Protein AF-A0A8T3PNM1-F1 (afdb_monomer_lite)

Radius of gyration: 27.2 Å; chains: 1; bounding box: 63×88×79 Å

Structure (mmCIF, N/CA/C/O backbone):
data_AF-A0A8T3PNM1-F1
#
_entry.id   AF-A0A8T3PNM1-F1
#
loop_
_atom_site.group_PDB
_atom_site.id
_atom_site.type_symbol
_atom_site.label_atom_id
_atom_site.label_alt_id
_atom_site.label_comp_id
_atom_site.label_asym_id
_atom_site.label_entity_id
_atom_site.label_seq_id
_atom_site.pdbx_PDB_ins_code
_atom_site.Cartn_x
_atom_site.Cartn_y
_atom_site.Cartn_z
_atom_site.occupancy
_atom_site.B_iso_or_equiv
_atom_site.auth_seq_id
_atom_site.auth_comp_id
_atom_site.auth_asym_id
_atom_site.auth_atom_id
_atom_site.pdbx_PDB_model_num
ATOM 1 N N . MET A 1 1 ? -38.514 62.358 9.017 1.00 43.19 1 MET A N 1
ATOM 2 C CA . MET A 1 1 ? -37.048 62.440 8.810 1.00 43.19 1 MET A CA 1
ATOM 3 C C . MET A 1 1 ? -36.444 61.045 8.569 1.00 43.19 1 MET A C 1
ATOM 5 O O . MET A 1 1 ? -35.420 60.713 9.144 1.00 43.19 1 MET A O 1
ATOM 9 N N . ILE A 1 2 ? -37.075 60.218 7.721 1.00 38.72 2 ILE A N 1
ATOM 10 C CA . ILE A 1 2 ? -36.577 58.896 7.292 1.00 38.72 2 ILE A CA 1
ATOM 11 C C . ILE A 1 2 ? -37.087 58.680 5.861 1.00 38.72 2 ILE A C 1
ATOM 13 O O . ILE A 1 2 ? -38.044 57.953 5.648 1.00 38.72 2 ILE A O 1
ATOM 17 N N . GLU A 1 3 ? -36.535 59.397 4.880 1.00 38.06 3 GLU A N 1
ATOM 18 C CA . GLU A 1 3 ? -36.902 59.133 3.474 1.00 38.06 3 GLU A CA 1
ATOM 19 C C . GLU A 1 3 ? -35.800 59.421 2.442 1.00 38.06 3 GLU A C 1
ATOM 21 O O . GLU A 1 3 ? -36.003 59.216 1.255 1.00 38.06 3 GLU A O 1
ATOM 26 N N . ASN A 1 4 ? -34.583 59.788 2.867 1.00 39.12 4 ASN A N 1
ATOM 27 C CA . ASN A 1 4 ? -33.496 60.134 1.935 1.00 39.12 4 ASN A CA 1
ATOM 28 C C . ASN A 1 4 ? -32.303 59.160 1.911 1.00 39.12 4 ASN A C 1
ATOM 30 O O . ASN A 1 4 ? -31.282 59.464 1.308 1.00 39.12 4 ASN A O 1
ATOM 34 N N . SER A 1 5 ? -32.411 57.964 2.499 1.00 42.16 5 SER A N 1
ATOM 35 C CA . SER A 1 5 ? -31.295 56.994 2.531 1.00 42.16 5 SER A CA 1
ATOM 36 C C . SER A 1 5 ? -31.320 55.939 1.410 1.00 42.16 5 SER A C 1
ATOM 38 O O . SER A 1 5 ? -30.345 55.205 1.262 1.00 42.16 5 SER A O 1
ATOM 40 N N . ALA A 1 6 ? -32.383 55.836 0.605 1.00 43.22 6 ALA A N 1
ATOM 41 C CA . ALA A 1 6 ? -32.551 54.704 -0.320 1.00 43.22 6 ALA A CA 1
ATOM 42 C C . ALA A 1 6 ? -32.078 54.955 -1.767 1.00 43.22 6 ALA A C 1
ATOM 44 O O . ALA A 1 6 ? -32.021 54.015 -2.559 1.00 43.22 6 ALA A O 1
ATOM 45 N N . ARG A 1 7 ? -31.726 56.194 -2.139 1.00 40.56 7 ARG A N 1
ATOM 46 C CA . ARG A 1 7 ? -31.362 56.529 -3.531 1.00 40.56 7 ARG A CA 1
ATOM 47 C C . ARG A 1 7 ? -29.871 56.391 -3.872 1.00 40.56 7 ARG A C 1
ATOM 49 O O . ARG A 1 7 ? -29.549 56.342 -5.048 1.00 40.56 7 ARG A O 1
ATOM 56 N N . GLY A 1 8 ? -28.981 56.220 -2.890 1.00 40.66 8 GLY A N 1
ATOM 57 C CA . GLY A 1 8 ? -27.527 56.136 -3.124 1.00 40.66 8 GLY A CA 1
ATOM 58 C C . GLY A 1 8 ? -26.973 54.771 -3.564 1.00 40.66 8 GLY A C 1
ATOM 59 O O . GLY A 1 8 ? -25.785 54.670 -3.846 1.00 40.66 8 GLY A O 1
ATOM 60 N N . ASN A 1 9 ? -27.791 53.711 -3.619 1.00 44.69 9 ASN A N 1
ATOM 61 C CA . ASN A 1 9 ? -27.292 52.345 -3.855 1.00 44.69 9 ASN A CA 1
ATOM 62 C C . ASN A 1 9 ? -27.505 51.798 -5.274 1.00 44.69 9 ASN A C 1
ATOM 64 O O . ASN A 1 9 ? -26.927 50.767 -5.609 1.00 44.69 9 ASN A O 1
ATOM 68 N N . TRP A 1 10 ? -28.295 52.459 -6.122 1.00 46.28 10 TRP A N 1
ATOM 69 C CA . TRP A 1 10 ? -28.650 51.903 -7.435 1.00 46.28 10 TRP A CA 1
ATOM 70 C C . TRP A 1 10 ? -27.605 52.185 -8.523 1.00 46.28 10 TRP A C 1
ATOM 72 O O . TRP A 1 10 ? -27.384 51.337 -9.386 1.00 46.28 10 TRP A O 1
ATOM 82 N N . GLU A 1 11 ? -26.880 53.304 -8.437 1.00 40.09 11 GLU A N 1
ATOM 83 C CA . GLU A 1 11 ? -25.827 53.652 -9.407 1.00 40.09 11 GLU A CA 1
ATOM 84 C C . GLU A 1 11 ? -24.576 52.764 -9.255 1.00 40.09 11 GLU A C 1
ATOM 86 O O . GLU A 1 11 ? -23.988 52.339 -10.250 1.00 40.09 11 GLU A O 1
ATOM 91 N N . ASN A 1 12 ? -24.242 52.347 -8.027 1.00 42.53 12 ASN A N 1
ATOM 92 C CA . ASN A 1 12 ? -23.139 51.411 -7.767 1.00 42.53 12 ASN A CA 1
ATOM 93 C C . ASN A 1 12 ? -23.455 49.970 -8.219 1.00 42.53 12 ASN A C 1
ATOM 95 O O . ASN A 1 12 ? -22.559 49.232 -8.632 1.00 42.53 12 ASN A O 1
ATOM 99 N N . LEU A 1 13 ? -24.733 49.576 -8.202 1.00 44.94 13 LEU A N 1
ATOM 100 C CA . LEU A 1 13 ? -25.195 48.260 -8.660 1.00 44.94 13 LEU A CA 1
ATOM 101 C C . LEU A 1 13 ? -25.141 48.124 -10.191 1.00 44.94 13 LEU A C 1
ATOM 103 O O . LEU A 1 13 ? -24.770 47.062 -10.692 1.00 44.94 13 LEU A O 1
ATOM 107 N N . GLY A 1 14 ? -25.430 49.200 -10.930 1.00 43.44 14 GLY A N 1
ATOM 108 C CA . GLY A 1 14 ? -25.323 49.224 -12.394 1.00 43.44 14 GLY A CA 1
ATOM 109 C C . GLY A 1 14 ? -23.879 49.111 -12.895 1.00 43.44 14 GLY A C 1
ATOM 110 O O . GLY A 1 14 ? -23.598 48.334 -13.809 1.00 43.44 14 GLY A O 1
ATOM 111 N N . ILE A 1 15 ? -22.943 49.810 -12.243 1.00 43.88 15 ILE A N 1
ATOM 112 C CA . ILE A 1 15 ? -21.512 49.776 -12.590 1.00 43.88 15 ILE A CA 1
ATOM 113 C C . ILE A 1 15 ? -20.885 48.413 -12.230 1.00 43.88 15 ILE A C 1
ATOM 115 O O . ILE A 1 15 ? -20.103 47.870 -13.015 1.00 43.88 15 ILE A O 1
ATOM 119 N N . MET A 1 16 ? -21.281 47.786 -11.111 1.00 42.84 16 MET A N 1
ATOM 120 C CA . MET A 1 16 ? -20.823 46.431 -10.753 1.00 42.84 16 MET A CA 1
ATOM 121 C C . MET A 1 16 ? -21.417 45.327 -11.642 1.00 42.84 16 MET A C 1
ATOM 123 O O . MET A 1 16 ? -20.716 44.360 -11.953 1.00 42.84 16 MET A O 1
ATOM 127 N N . ALA A 1 17 ? -22.671 45.458 -12.087 1.00 44.88 17 ALA A N 1
ATOM 128 C CA . ALA A 1 17 ? -23.289 44.503 -13.009 1.00 44.88 17 ALA A CA 1
ATOM 129 C C . ALA A 1 17 ? -22.631 44.547 -14.401 1.00 44.88 17 ALA A C 1
ATOM 131 O O . ALA A 1 17 ? -22.381 43.496 -14.995 1.00 44.88 17 ALA A O 1
ATOM 132 N N . ALA A 1 18 ? -22.261 45.740 -14.880 1.00 38.69 18 ALA A N 1
ATOM 133 C CA . ALA A 1 18 ? -21.523 45.915 -16.131 1.00 38.69 18 ALA A CA 1
ATOM 134 C C . ALA A 1 18 ? -20.082 45.368 -16.043 1.00 38.69 18 ALA A C 1
ATOM 136 O O . ALA A 1 18 ? -19.636 44.663 -16.950 1.00 38.69 18 ALA A O 1
ATOM 137 N N . ALA A 1 19 ? -19.380 45.590 -14.922 1.00 39.69 19 ALA A N 1
ATOM 138 C CA . ALA A 1 19 ? -18.045 45.029 -14.690 1.00 39.69 19 ALA A CA 1
ATOM 139 C C . ALA A 1 19 ? -18.057 43.487 -14.573 1.00 39.69 19 ALA A C 1
ATOM 141 O O . ALA A 1 19 ? -17.163 42.815 -15.094 1.00 39.69 19 ALA A O 1
ATOM 142 N N . CYS A 1 20 ? -19.095 42.899 -13.965 1.00 42.16 20 CYS A N 1
ATOM 143 C CA . CYS A 1 20 ? -19.269 41.441 -13.915 1.00 42.16 20 CYS A CA 1
ATOM 144 C C . CYS A 1 20 ? -19.629 40.847 -15.286 1.00 42.16 20 CYS A C 1
ATOM 146 O O . CYS A 1 20 ? -19.095 39.800 -15.648 1.00 42.16 20 CYS A O 1
ATOM 148 N N . GLY A 1 21 ? -20.472 41.514 -16.080 1.00 39.50 21 GLY A N 1
ATOM 149 C CA . GLY A 1 21 ? -20.863 41.046 -17.417 1.00 39.50 21 GLY A CA 1
ATOM 150 C C . GLY A 1 21 ? -19.700 40.991 -18.416 1.00 39.50 21 GLY A C 1
ATOM 151 O O . GLY A 1 21 ? -19.563 40.012 -19.156 1.00 39.50 21 GLY A O 1
ATOM 152 N N . VAL A 1 22 ? -18.808 41.989 -18.389 1.00 38.09 22 VAL A N 1
ATOM 153 C CA . VAL A 1 22 ? -17.617 42.045 -19.262 1.00 38.09 22 VAL A CA 1
ATOM 154 C C . VAL A 1 22 ? -16.554 41.019 -18.835 1.00 38.09 22 VAL A C 1
ATOM 156 O O . VAL A 1 22 ? -15.916 40.399 -19.685 1.00 38.09 22 VAL A O 1
ATOM 159 N N . THR A 1 23 ? -16.435 40.738 -17.533 1.00 44.69 23 THR A N 1
ATOM 160 C CA . THR A 1 23 ? -15.488 39.740 -16.998 1.00 44.69 23 THR A CA 1
ATOM 161 C C . THR A 1 23 ? -15.966 38.302 -17.252 1.00 44.69 23 THR A C 1
ATOM 163 O O . THR A 1 23 ? -15.175 37.443 -17.635 1.00 44.69 23 THR A O 1
ATOM 166 N N . VAL A 1 24 ? -17.271 38.033 -17.134 1.00 41.06 24 VAL A N 1
ATOM 167 C CA . VAL A 1 24 ? -17.864 36.705 -17.388 1.00 41.06 24 VAL A CA 1
ATOM 168 C C . VAL A 1 24 ? -17.831 36.342 -18.876 1.00 41.06 24 VAL A C 1
ATOM 170 O O . VAL A 1 24 ? -17.522 35.202 -19.216 1.00 41.06 24 VAL A O 1
ATOM 173 N N . THR A 1 25 ? -18.057 37.302 -19.775 1.00 40.03 25 THR A N 1
ATOM 174 C CA . THR A 1 25 ? -18.055 37.037 -21.226 1.00 40.03 25 THR A CA 1
ATOM 175 C C . THR A 1 25 ? -16.636 36.822 -21.775 1.00 40.03 25 THR A C 1
ATOM 177 O O . THR A 1 25 ? -16.445 35.980 -22.649 1.00 40.03 25 THR A O 1
ATOM 180 N N . GLY A 1 26 ? -15.618 37.483 -21.205 1.00 38.88 26 GLY A N 1
ATOM 181 C CA . GLY A 1 26 ? -14.206 37.221 -21.522 1.00 38.88 26 GLY A CA 1
ATOM 182 C C . GLY A 1 26 ? -13.665 35.896 -20.957 1.00 38.88 26 GLY A C 1
ATOM 183 O O . GLY A 1 26 ? -12.809 35.266 -21.575 1.00 38.88 26 GLY A O 1
ATOM 184 N N . LEU A 1 27 ? -14.186 35.428 -19.815 1.00 38.94 27 LEU A N 1
ATOM 185 C CA . LEU A 1 27 ? -13.740 34.198 -19.135 1.00 38.94 27 LEU A CA 1
ATOM 186 C C . LEU A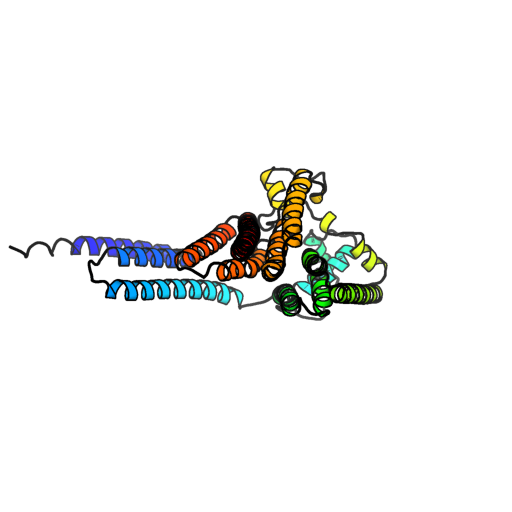 1 27 ? -14.422 32.911 -19.631 1.00 38.94 27 LEU A C 1
ATOM 188 O O . LEU A 1 27 ? -13.889 31.820 -19.424 1.00 38.94 27 LEU A O 1
ATOM 192 N N . LEU A 1 28 ? -15.560 33.012 -20.325 1.00 40.06 28 LEU A N 1
ATOM 193 C CA . LEU A 1 28 ? -16.262 31.867 -20.927 1.00 40.06 28 LEU A CA 1
ATOM 194 C C . LEU A 1 28 ? -15.532 31.256 -22.143 1.00 40.06 28 LEU A C 1
ATOM 196 O O . LEU A 1 28 ? -15.917 30.186 -22.612 1.00 40.06 28 LEU A O 1
ATOM 200 N N . LEU A 1 29 ? -14.443 31.875 -22.615 1.00 44.66 29 LEU A N 1
ATOM 201 C CA . LEU A 1 29 ? -13.617 31.376 -23.723 1.00 44.66 29 LEU A CA 1
ATOM 202 C C . LEU A 1 29 ? -12.511 30.385 -23.299 1.00 44.66 29 LEU A C 1
ATOM 204 O O . LEU A 1 29 ? -11.811 29.856 -24.161 1.00 44.66 29 LEU A O 1
ATOM 208 N N . MET A 1 30 ? -12.359 30.064 -22.005 1.00 48.22 30 MET A N 1
ATOM 209 C CA . MET A 1 30 ? -11.313 29.146 -21.518 1.00 48.22 30 MET A CA 1
ATOM 210 C C . MET A 1 30 ? -11.882 27.875 -20.860 1.00 48.22 30 MET A C 1
ATOM 212 O O . MET A 1 30 ? -12.188 27.841 -19.666 1.00 48.22 30 MET A O 1
ATOM 216 N N . LYS A 1 31 ? -11.962 26.788 -21.650 1.00 47.44 31 LYS A N 1
ATOM 217 C CA . LYS A 1 31 ? -12.481 25.448 -21.274 1.00 47.44 31 LYS A CA 1
ATOM 218 C C . LYS A 1 31 ? -11.873 24.844 -19.994 1.00 47.44 31 LYS A C 1
ATOM 220 O O . LYS A 1 31 ? -12.544 24.077 -19.312 1.00 47.44 31 LYS A O 1
ATOM 225 N N . GLU A 1 32 ? -10.637 25.196 -19.653 1.00 54.09 32 GLU A N 1
ATOM 226 C CA . GLU A 1 32 ? -9.884 24.635 -18.517 1.00 54.09 32 GLU A CA 1
ATOM 227 C C . GLU A 1 32 ? -10.268 25.256 -17.156 1.00 54.09 32 GLU A C 1
ATOM 229 O O . GLU A 1 32 ? -10.040 24.654 -16.104 1.00 54.09 32 GLU A O 1
ATOM 234 N N . MET A 1 33 ? -10.867 26.455 -17.137 1.00 50.41 33 MET A N 1
ATOM 235 C CA . MET A 1 33 ? -11.119 27.193 -15.887 1.00 50.41 33 MET A CA 1
ATOM 236 C C . MET A 1 33 ? -12.569 27.139 -15.397 1.00 50.41 33 MET A C 1
ATOM 238 O O . MET A 1 33 ? -12.823 27.472 -14.239 1.00 50.41 33 MET A O 1
ATOM 242 N N . ALA A 1 34 ? -13.509 26.647 -16.208 1.00 49.22 34 ALA A N 1
ATOM 243 C CA . ALA A 1 34 ? -14.931 26.567 -15.856 1.00 49.22 34 ALA A CA 1
ATOM 244 C C . ALA A 1 34 ? -15.225 25.881 -14.496 1.00 49.22 34 ALA A C 1
ATOM 246 O O . ALA A 1 34 ? -16.021 26.425 -13.727 1.00 49.22 34 ALA A O 1
ATOM 247 N N . PRO A 1 35 ? -14.559 24.771 -14.104 1.00 53.16 35 PRO A N 1
ATOM 248 C CA . PRO A 1 35 ? -14.805 24.145 -12.801 1.00 53.16 35 PRO A CA 1
ATOM 249 C C . PRO A 1 35 ? -14.301 25.002 -11.632 1.00 53.16 35 PRO A C 1
ATOM 251 O O . PRO A 1 35 ? -14.913 25.035 -10.566 1.00 53.16 35 PRO A O 1
ATOM 254 N N . ARG A 1 36 ? -13.186 25.716 -11.835 1.00 55.62 36 ARG A N 1
ATOM 255 C CA . ARG A 1 36 ? -12.572 26.591 -10.826 1.00 55.62 36 ARG A CA 1
ATOM 256 C C . ARG A 1 36 ? -13.396 27.865 -10.637 1.00 55.62 36 ARG A C 1
ATOM 258 O O . ARG A 1 36 ? -13.543 28.326 -9.511 1.00 55.62 36 ARG A O 1
ATOM 265 N N . ILE A 1 37 ? -13.991 28.373 -11.716 1.00 54.66 37 ILE A N 1
ATOM 266 C CA . ILE A 1 37 ? -14.890 29.534 -11.715 1.00 54.66 37 ILE A CA 1
ATOM 267 C C . ILE A 1 37 ? -16.231 29.190 -11.060 1.00 54.66 37 ILE A C 1
ATOM 269 O O . ILE A 1 37 ? -16.721 29.974 -10.257 1.00 54.66 37 ILE A O 1
ATOM 273 N N . LEU A 1 38 ? -16.797 28.007 -11.320 1.00 56.75 38 LEU A N 1
ATOM 274 C CA . LEU A 1 38 ? -18.013 27.548 -10.636 1.00 56.75 38 LEU A CA 1
ATOM 275 C C . LEU A 1 38 ? -17.788 27.358 -9.132 1.00 56.75 38 LEU A C 1
ATOM 277 O O . LEU A 1 38 ? -18.642 27.733 -8.331 1.00 56.75 38 LEU A O 1
ATOM 281 N N . LEU A 1 39 ? -16.623 26.835 -8.740 1.00 60.34 39 LEU A N 1
ATOM 282 C CA . LEU A 1 39 ? -16.245 26.704 -7.334 1.00 60.34 39 LEU A CA 1
ATOM 283 C C . LEU A 1 39 ? -16.044 28.074 -6.672 1.00 60.34 39 LEU A C 1
ATOM 285 O O . LEU A 1 39 ? -16.586 28.312 -5.597 1.00 60.34 39 LEU A O 1
ATOM 289 N N . LEU A 1 40 ? -15.320 28.994 -7.316 1.00 57.78 40 LEU A N 1
ATOM 290 C CA . LEU A 1 40 ? -15.123 30.357 -6.810 1.00 57.78 40 LEU A CA 1
ATOM 291 C C . LEU A 1 40 ? -16.437 31.144 -6.756 1.00 57.78 40 LEU A C 1
ATOM 293 O O . LEU A 1 40 ? -16.676 31.836 -5.774 1.00 57.78 40 LEU A O 1
ATOM 297 N N . GLY A 1 41 ? -17.316 30.992 -7.746 1.00 64.06 41 GLY A N 1
ATOM 298 C CA . GLY A 1 41 ? -18.650 31.591 -7.765 1.00 64.06 41 GLY A CA 1
ATOM 299 C C . GLY A 1 41 ? -19.552 31.039 -6.661 1.00 64.06 41 GLY A C 1
ATOM 300 O O . GLY A 1 41 ? -20.220 31.812 -5.980 1.00 64.06 41 GLY A O 1
ATOM 301 N N . ALA A 1 42 ? -19.512 29.727 -6.408 1.00 57.94 42 ALA A N 1
ATOM 302 C CA . ALA A 1 42 ? -20.222 29.111 -5.289 1.00 57.94 42 ALA A CA 1
ATOM 303 C C . ALA A 1 42 ? -19.682 29.601 -3.935 1.00 57.94 42 ALA A C 1
ATOM 305 O O . ALA A 1 42 ? -20.467 29.941 -3.054 1.00 57.94 42 ALA A O 1
ATOM 306 N N . LEU A 1 43 ? -18.359 29.702 -3.776 1.00 57.81 43 LEU A N 1
ATOM 307 C CA . LEU A 1 43 ? -17.721 30.213 -2.558 1.00 57.81 43 LEU A CA 1
ATOM 308 C C . LEU A 1 43 ? -18.001 31.708 -2.333 1.00 57.81 43 LEU A C 1
ATOM 310 O O . LEU A 1 43 ? -18.266 32.115 -1.203 1.00 57.81 43 LEU A O 1
ATOM 314 N N . LEU A 1 44 ? -18.005 32.516 -3.395 1.00 56.34 44 LEU A N 1
ATOM 315 C CA . LEU A 1 44 ? -18.340 33.940 -3.337 1.00 56.34 44 LEU A CA 1
ATOM 316 C C . LEU A 1 44 ? -19.826 34.141 -3.011 1.00 56.34 44 LEU A C 1
ATOM 318 O O . LEU A 1 44 ? -20.165 34.997 -2.200 1.00 56.34 44 LEU A O 1
ATOM 322 N N . TRP A 1 45 ? -20.715 33.312 -3.563 1.00 57.59 45 TRP A N 1
ATOM 323 C CA . TRP A 1 45 ? -22.144 33.334 -3.240 1.00 57.59 45 TRP A CA 1
ATOM 324 C C . TRP A 1 45 ? -22.415 32.897 -1.792 1.00 57.59 45 TRP A C 1
ATOM 326 O O . TRP A 1 45 ? -23.214 33.526 -1.104 1.00 57.59 45 TRP A O 1
ATOM 336 N N . VAL A 1 46 ? -21.690 31.891 -1.285 1.00 55.31 46 VAL A N 1
ATOM 337 C CA . VAL A 1 46 ? -21.692 31.483 0.137 1.00 55.31 46 VAL A CA 1
ATOM 338 C C . VAL A 1 46 ? -21.228 32.632 1.041 1.00 55.31 46 VAL A C 1
ATOM 340 O O . VAL A 1 46 ? -21.834 32.871 2.086 1.00 55.31 46 VAL A O 1
ATOM 343 N N . ALA A 1 47 ? -20.187 33.365 0.637 1.00 53.62 47 ALA A N 1
ATOM 344 C CA . ALA A 1 47 ? -19.675 34.513 1.382 1.00 53.62 47 ALA A CA 1
ATOM 345 C C . ALA A 1 47 ? -20.671 35.687 1.391 1.00 53.62 47 ALA A C 1
ATOM 347 O O . ALA A 1 47 ? -20.931 36.263 2.446 1.00 53.62 47 ALA A O 1
ATOM 348 N N . LEU A 1 48 ? -21.290 35.994 0.246 1.00 55.47 48 LEU A N 1
ATOM 349 C CA . LEU A 1 48 ? -22.276 37.074 0.100 1.00 55.47 48 LEU A CA 1
ATOM 350 C C . LEU A 1 48 ? -23.620 36.751 0.775 1.00 55.47 48 LEU A C 1
ATOM 352 O O . LEU A 1 48 ? -24.242 37.629 1.367 1.00 55.47 48 LEU A O 1
ATOM 356 N N . ALA A 1 49 ? -24.046 35.486 0.782 1.00 55.47 49 ALA A N 1
ATOM 357 C CA . ALA A 1 49 ? -25.210 35.037 1.551 1.00 55.47 49 ALA A CA 1
ATOM 358 C C . ALA A 1 49 ? -24.981 35.107 3.078 1.00 55.47 49 ALA A C 1
ATOM 360 O O . ALA A 1 49 ? -25.938 35.061 3.857 1.00 55.47 49 ALA A O 1
ATOM 361 N N . GLY A 1 50 ? -23.719 35.218 3.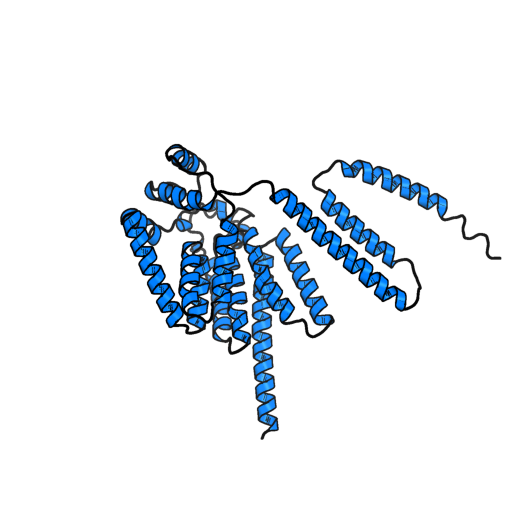513 1.00 51.09 50 GLY A N 1
ATOM 362 C CA . GLY A 1 50 ? -23.319 35.365 4.911 1.00 51.09 50 GLY A CA 1
ATOM 363 C C . GLY A 1 50 ? -23.330 36.804 5.437 1.00 51.09 50 GLY A C 1
ATOM 364 O O . GLY A 1 50 ? -23.480 36.990 6.643 1.00 51.09 50 GLY A O 1
ATOM 365 N N . THR A 1 51 ? -23.208 37.822 4.577 1.00 52.38 51 THR A N 1
ATOM 366 C CA . THR A 1 51 ? -23.021 39.221 5.013 1.00 52.38 51 THR A CA 1
ATOM 367 C C . THR A 1 51 ? -24.316 40.016 5.184 1.00 52.38 51 THR A C 1
ATOM 369 O O . THR A 1 51 ? -24.299 41.073 5.809 1.00 52.38 51 THR A O 1
ATOM 372 N N . GLY A 1 52 ? -25.457 39.507 4.715 1.00 53.72 52 GLY A N 1
ATOM 373 C CA . GLY A 1 52 ? -26.748 40.182 4.852 1.00 53.72 52 GLY A CA 1
ATOM 374 C C . GLY A 1 52 ? -27.797 39.322 5.546 1.00 53.72 52 GLY A C 1
ATOM 375 O O . GLY A 1 52 ? -28.523 38.611 4.861 1.00 53.72 52 GLY A O 1
ATOM 376 N N . ALA A 1 53 ? -27.894 39.374 6.885 1.00 46.34 53 ALA A N 1
ATOM 377 C CA . ALA A 1 53 ? -29.179 39.364 7.614 1.00 46.34 53 ALA A CA 1
ATOM 378 C C . ALA A 1 53 ? -29.034 39.093 9.120 1.00 46.34 53 ALA A C 1
ATOM 380 O O . ALA A 1 53 ? -28.728 37.981 9.558 1.00 46.34 53 ALA A O 1
ATOM 381 N N . SER A 1 54 ? -29.444 40.090 9.890 1.00 51.97 54 SER A N 1
ATOM 382 C CA . SER A 1 54 ? -29.758 40.100 11.318 1.00 51.97 54 SER A CA 1
ATOM 383 C C . SER A 1 54 ? -31.111 39.424 11.642 1.00 51.97 54 SER A C 1
ATOM 385 O O . SER A 1 54 ? -31.976 40.022 12.271 1.00 51.97 54 SER A O 1
ATOM 387 N N . SER A 1 55 ? -31.335 38.176 11.204 1.00 53.88 55 SER A N 1
ATOM 388 C CA . SER A 1 55 ? -32.627 37.472 11.373 1.00 53.88 55 SER A CA 1
ATOM 389 C C . SER A 1 55 ? -32.551 36.267 12.343 1.00 53.88 55 SER A C 1
ATOM 391 O O . SER A 1 55 ? -31.509 35.603 12.398 1.00 53.88 55 SER A O 1
ATOM 393 N N . PRO A 1 56 ? -33.621 35.984 13.128 1.00 61.59 56 PRO A N 1
ATOM 394 C CA . PRO A 1 56 ? -33.641 35.042 14.257 1.00 61.59 56 PRO A CA 1
ATOM 395 C C . PRO A 1 56 ? -33.278 33.578 13.946 1.00 61.59 56 PRO A C 1
ATOM 397 O O . PRO A 1 56 ? -33.223 33.116 12.808 1.00 61.59 56 PRO A O 1
ATOM 400 N N . ALA A 1 57 ? -33.020 32.824 15.023 1.00 60.66 57 ALA A N 1
ATOM 401 C CA . ALA A 1 57 ? -32.342 31.524 15.051 1.00 60.66 57 ALA A CA 1
ATOM 402 C C . ALA A 1 57 ? -32.893 30.419 14.121 1.00 60.66 57 ALA A C 1
ATOM 404 O O . ALA A 1 57 ? -32.133 29.509 13.779 1.00 60.66 57 ALA A O 1
ATOM 405 N N . SER A 1 58 ? -34.148 30.499 13.670 1.00 56.16 58 SER A N 1
ATOM 406 C CA . SER A 1 58 ? -34.731 29.582 12.678 1.00 56.16 58 SER A CA 1
ATOM 407 C C . SER A 1 58 ? -34.084 29.723 11.291 1.00 56.16 58 SER A C 1
ATOM 409 O O . SER A 1 58 ? -33.865 28.717 10.612 1.00 56.16 58 SER A O 1
ATOM 411 N N . GLY A 1 59 ? -33.650 30.929 10.909 1.00 58.75 59 GLY A N 1
ATOM 412 C CA . GLY A 1 59 ? -32.993 31.191 9.623 1.00 58.75 59 GLY A CA 1
ATOM 413 C C . GLY A 1 59 ? -31.610 30.544 9.490 1.00 58.75 59 GLY A C 1
ATOM 414 O O . GLY A 1 59 ? -31.185 30.199 8.388 1.00 58.75 59 GLY A O 1
ATOM 415 N N . ARG A 1 60 ? -30.912 30.297 10.608 1.00 61.75 60 ARG A N 1
ATOM 416 C CA . ARG A 1 60 ? -29.560 29.707 10.601 1.00 61.75 60 ARG A CA 1
ATOM 417 C C . ARG A 1 60 ? -29.549 28.239 10.167 1.00 61.75 60 ARG A C 1
ATOM 419 O O . ARG A 1 60 ? -28.631 27.827 9.464 1.00 61.75 60 ARG A O 1
ATOM 426 N N . ARG A 1 61 ? -30.566 27.454 10.548 1.00 64.50 61 ARG A N 1
ATOM 427 C CA . ARG A 1 61 ? -30.667 26.033 10.159 1.00 64.50 61 ARG A CA 1
ATOM 428 C C . ARG A 1 61 ? -31.032 25.875 8.685 1.00 64.50 61 ARG A C 1
ATOM 430 O O . ARG A 1 61 ? -30.397 25.084 7.998 1.00 64.50 61 ARG A O 1
ATOM 437 N N . ALA A 1 62 ? -31.982 26.674 8.198 1.00 61.66 62 ALA A N 1
ATOM 438 C CA . ALA A 1 62 ? -32.362 26.682 6.787 1.00 61.66 62 ALA A CA 1
ATOM 439 C C . ALA A 1 62 ? -31.180 27.078 5.887 1.00 61.66 62 ALA A C 1
ATOM 441 O O . ALA A 1 62 ? -30.906 26.410 4.896 1.00 61.66 62 ALA A O 1
ATOM 442 N N . ARG A 1 63 ? -30.400 28.094 6.280 1.00 59.50 63 ARG A N 1
ATOM 443 C CA . ARG A 1 63 ? -29.199 28.509 5.536 1.00 59.50 63 ARG A CA 1
ATOM 444 C C . ARG A 1 63 ? -28.106 27.448 5.531 1.00 59.50 63 ARG A C 1
ATOM 446 O O . ARG A 1 63 ? -27.569 27.156 4.473 1.00 59.50 63 ARG A O 1
ATOM 453 N N . ALA A 1 64 ? -27.808 26.829 6.674 1.00 64.69 64 ALA A N 1
ATOM 454 C CA . ALA A 1 64 ? -26.833 25.740 6.728 1.00 64.69 64 ALA A CA 1
ATOM 455 C C . ALA A 1 64 ? -27.248 24.546 5.848 1.00 64.69 64 ALA A C 1
ATOM 457 O O . ALA A 1 64 ? -26.394 23.953 5.193 1.00 64.69 64 ALA A O 1
ATOM 458 N N . ALA A 1 65 ? -28.547 24.230 5.788 1.00 66.31 65 ALA A N 1
ATOM 459 C CA . ALA A 1 65 ? -29.071 23.186 4.911 1.00 66.31 65 ALA A CA 1
ATOM 460 C C . ALA A 1 65 ? -28.918 23.550 3.425 1.00 66.31 65 ALA A C 1
ATOM 462 O O . ALA A 1 65 ? -28.437 22.728 2.651 1.00 66.31 65 ALA A O 1
ATOM 463 N N . VAL A 1 66 ? -29.247 24.786 3.034 1.00 65.31 66 VAL A N 1
ATOM 464 C CA . VAL A 1 66 ? -29.099 25.267 1.647 1.00 65.31 66 VAL A CA 1
ATOM 465 C C . VAL A 1 66 ? -27.628 25.317 1.221 1.00 65.31 66 VAL A C 1
ATOM 467 O O . VAL A 1 66 ? -27.296 24.876 0.124 1.00 65.31 66 VAL A O 1
ATOM 470 N N . LEU A 1 67 ? -26.729 25.780 2.095 1.00 64.06 67 LEU A N 1
ATOM 471 C CA . LEU A 1 67 ? -25.286 25.817 1.829 1.00 64.06 67 LEU A CA 1
ATOM 472 C C . LEU A 1 67 ? -24.687 24.407 1.733 1.00 64.06 67 LEU A C 1
ATOM 474 O O . LEU A 1 67 ? -23.899 24.134 0.828 1.00 64.06 67 LEU A O 1
ATOM 478 N N . GLY A 1 68 ? -25.087 23.497 2.627 1.00 66.50 68 GLY A N 1
ATOM 479 C CA . GLY A 1 68 ? -24.673 22.095 2.575 1.00 66.50 68 GLY A CA 1
ATOM 480 C C . GLY A 1 68 ? -25.164 21.390 1.309 1.00 66.50 68 GLY A C 1
ATOM 481 O O . GLY A 1 68 ? -24.400 20.661 0.679 1.00 66.50 68 GLY A O 1
ATOM 482 N N . LEU A 1 69 ? -26.406 21.661 0.896 1.00 62.56 69 LEU A N 1
ATOM 483 C CA . LEU A 1 69 ? -26.982 21.136 -0.341 1.00 62.56 69 LEU A CA 1
ATOM 484 C C . LEU A 1 69 ? -26.252 21.685 -1.576 1.00 62.56 69 LEU A C 1
ATOM 486 O O . LEU A 1 69 ? -25.886 20.910 -2.455 1.00 62.56 69 LEU A O 1
ATOM 490 N N . GLY A 1 70 ? -25.977 22.992 -1.619 1.00 64.81 70 GLY A N 1
ATOM 491 C CA . GLY A 1 70 ? -25.241 23.627 -2.715 1.00 64.81 70 GLY A CA 1
ATOM 492 C C . GLY A 1 70 ? -23.818 23.083 -2.870 1.00 64.81 70 GLY A C 1
ATOM 493 O O . GLY A 1 70 ? -23.404 22.750 -3.981 1.00 64.81 70 GLY A O 1
ATOM 494 N N . LEU A 1 71 ? -23.092 22.906 -1.760 1.00 64.31 71 LEU A N 1
ATOM 495 C CA . LEU A 1 71 ? -21.758 22.298 -1.769 1.00 64.31 71 LEU A CA 1
ATOM 496 C C . LEU A 1 71 ? -21.813 20.827 -2.214 1.00 64.31 71 LEU A C 1
ATOM 498 O O . LEU A 1 71 ? -20.992 20.398 -3.022 1.00 64.31 71 LEU A O 1
ATOM 502 N N . GLY A 1 72 ? -22.806 20.069 -1.736 1.00 61.72 72 GLY A N 1
ATOM 503 C CA . GLY A 1 72 ? -23.032 18.683 -2.144 1.00 61.72 72 GLY A CA 1
ATOM 504 C C . GLY A 1 72 ? -23.298 18.552 -3.645 1.00 61.72 72 GLY A C 1
ATOM 505 O O . GLY A 1 72 ? -22.663 17.735 -4.308 1.00 61.72 72 GLY A O 1
ATOM 506 N N . ILE A 1 73 ? -24.164 19.404 -4.201 1.00 62.09 73 ILE A N 1
ATOM 507 C CA . ILE A 1 73 ? -24.463 19.440 -5.639 1.00 62.09 73 ILE A CA 1
ATOM 508 C C . ILE A 1 73 ? -23.217 19.822 -6.445 1.00 62.09 73 ILE A C 1
ATOM 510 O O . ILE A 1 73 ? -22.951 19.185 -7.457 1.00 62.09 73 ILE A O 1
ATOM 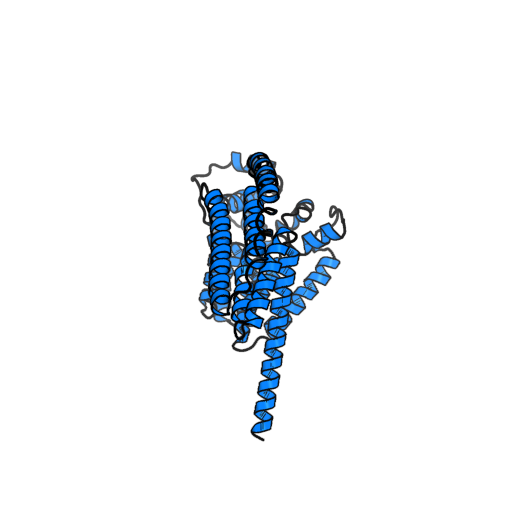514 N N . ALA A 1 74 ? -22.412 20.792 -6.001 1.00 59.22 74 ALA A N 1
ATOM 515 C CA . ALA A 1 74 ? -21.183 21.186 -6.697 1.00 59.22 74 ALA A CA 1
ATOM 516 C C . ALA A 1 74 ? -20.115 20.072 -6.702 1.00 59.22 74 ALA A C 1
ATOM 518 O O . ALA A 1 74 ? -19.465 19.827 -7.724 1.00 59.22 74 ALA A O 1
ATOM 519 N N . VAL A 1 75 ? -19.953 19.348 -5.590 1.00 61.72 75 VAL A N 1
ATOM 520 C CA . VAL A 1 75 ? -19.052 18.185 -5.509 1.00 61.72 75 VAL A CA 1
ATOM 521 C C . VAL A 1 75 ? -19.558 17.052 -6.401 1.00 61.72 75 VAL A C 1
ATOM 523 O O . VAL A 1 75 ? -18.784 16.507 -7.184 1.00 61.72 75 VAL A O 1
ATOM 526 N N . ILE A 1 76 ? -20.856 16.738 -6.352 1.00 60.94 76 ILE A N 1
ATOM 527 C CA . ILE A 1 76 ? -21.456 15.708 -7.207 1.00 60.94 76 ILE A CA 1
ATOM 528 C C . ILE A 1 76 ? -21.319 16.100 -8.677 1.00 60.94 76 ILE A C 1
ATOM 530 O O . ILE A 1 76 ? -20.853 15.285 -9.460 1.00 60.94 76 ILE A O 1
ATOM 534 N N . ALA A 1 77 ? -21.639 17.338 -9.053 1.00 58.88 77 ALA A N 1
ATOM 535 C CA . ALA A 1 77 ? -21.553 17.826 -10.426 1.00 58.88 77 ALA A CA 1
ATOM 536 C C . ALA A 1 77 ? -20.111 17.843 -10.949 1.00 58.88 77 ALA A C 1
ATOM 538 O O . ALA A 1 77 ? -19.878 17.412 -12.071 1.00 58.88 77 ALA A O 1
ATOM 539 N N . SER A 1 78 ? -19.125 18.264 -10.148 1.00 57.31 78 SER A N 1
ATOM 540 C CA . SER A 1 78 ? -17.708 18.210 -10.547 1.00 57.31 78 SER A CA 1
ATOM 541 C C . SER A 1 78 ? -17.197 16.773 -10.701 1.00 57.31 78 SER A C 1
ATOM 543 O O . SER A 1 78 ? -16.449 16.482 -11.640 1.00 57.31 78 SER A O 1
ATOM 545 N N . TYR A 1 79 ? -17.647 15.856 -9.840 1.00 58.09 79 TYR A N 1
ATOM 546 C CA . TYR A 1 79 ? -17.363 14.428 -9.963 1.00 58.09 79 TYR A CA 1
ATOM 547 C C . TYR A 1 79 ? -18.034 13.835 -11.205 1.00 58.09 79 TYR A C 1
ATOM 549 O O . TYR A 1 79 ? -17.383 13.119 -11.960 1.00 58.09 79 TYR A O 1
ATOM 557 N N . TRP A 1 80 ? -19.293 14.192 -11.469 1.00 54.59 80 TRP A N 1
ATOM 558 C CA . TRP A 1 80 ? -20.061 13.758 -12.636 1.00 54.59 80 TRP A CA 1
ATOM 559 C C . TRP A 1 80 ? -19.477 14.302 -13.942 1.00 54.59 80 TRP A C 1
ATOM 561 O O . TRP A 1 80 ? -19.430 13.571 -14.921 1.00 54.59 80 TRP A O 1
ATOM 571 N N . LEU A 1 81 ? -18.955 15.534 -13.955 1.00 53.03 81 LEU A N 1
ATOM 572 C CA . LEU A 1 81 ? -18.278 16.134 -15.110 1.00 53.03 81 LEU A CA 1
ATOM 573 C C . LEU A 1 81 ? -16.922 15.459 -15.387 1.00 53.03 81 LEU A C 1
ATOM 575 O O . LEU A 1 81 ? -16.590 15.173 -16.534 1.00 53.03 81 LEU A O 1
ATOM 579 N N . ARG A 1 82 ? -16.144 15.134 -14.340 1.00 53.09 82 ARG A N 1
ATOM 580 C CA . ARG A 1 82 ? -14.930 14.297 -14.471 1.00 53.09 82 ARG A CA 1
ATOM 581 C C . ARG A 1 82 ? -15.268 12.875 -14.925 1.00 53.09 82 ARG A C 1
ATOM 583 O O . ARG A 1 82 ? -14.488 12.269 -15.654 1.00 53.09 82 ARG A O 1
ATOM 590 N N . TRP A 1 83 ? -16.395 12.334 -14.473 1.00 48.72 83 TRP A N 1
ATOM 591 C CA . TRP A 1 83 ? -16.864 10.986 -14.786 1.00 48.72 83 TRP A CA 1
ATOM 592 C C . TRP A 1 83 ? -17.415 10.881 -16.214 1.00 48.72 83 TRP A C 1
ATOM 594 O O . TRP A 1 83 ? -17.080 9.931 -16.914 1.00 48.72 83 TRP A O 1
ATOM 604 N N . SER A 1 84 ? -18.157 11.881 -16.694 1.00 41.81 84 SER A N 1
ATOM 605 C CA . SER A 1 84 ? -18.713 11.928 -18.053 1.00 41.81 84 SER A CA 1
ATOM 606 C C . SER A 1 84 ? -17.634 12.133 -19.117 1.00 41.81 84 SER A C 1
ATOM 608 O O . SER A 1 84 ? -17.677 11.478 -20.156 1.00 41.81 84 SER A O 1
ATOM 610 N N . VAL A 1 85 ? -16.593 12.919 -18.821 1.00 50.19 85 VAL A N 1
ATOM 611 C CA . VAL A 1 85 ? -15.386 13.026 -19.665 1.00 50.19 85 VAL A CA 1
ATOM 612 C C . VAL A 1 85 ? -14.611 11.697 -19.729 1.00 50.19 85 VAL A C 1
ATOM 614 O O . VAL A 1 85 ? -13.949 11.417 -20.723 1.00 50.19 85 VAL A O 1
ATOM 617 N N . ARG A 1 86 ? -14.728 10.833 -18.710 1.00 42.47 86 ARG A N 1
ATOM 618 C CA . ARG A 1 86 ? -14.080 9.506 -18.649 1.00 42.47 86 ARG A CA 1
ATOM 619 C C . ARG A 1 86 ? -14.935 8.353 -19.189 1.00 42.47 86 ARG A C 1
ATOM 621 O O . ARG A 1 86 ? -14.419 7.251 -19.360 1.00 42.47 86 ARG A O 1
ATOM 628 N N . PHE A 1 87 ? -16.226 8.562 -19.451 1.00 38.66 87 PHE A N 1
ATOM 629 C CA . PHE A 1 87 ? -17.136 7.473 -19.827 1.00 38.66 87 PHE A CA 1
ATOM 630 C C . PHE A 1 87 ? -17.054 7.071 -21.309 1.00 38.66 87 PHE A C 1
ATOM 632 O O . PHE A 1 87 ? -17.475 5.966 -21.650 1.00 38.66 87 PHE A O 1
ATOM 639 N N . ILE A 1 88 ? -16.424 7.891 -22.157 1.00 43.75 88 ILE A N 1
ATOM 640 C CA . ILE A 1 88 ? -16.423 7.755 -23.628 1.00 43.75 88 ILE A CA 1
ATOM 641 C C . ILE A 1 88 ? -15.395 6.726 -24.172 1.00 43.75 88 ILE A C 1
ATOM 643 O O . ILE A 1 88 ? -15.349 6.490 -25.371 1.00 43.75 88 ILE A O 1
ATOM 647 N N . GLY A 1 89 ? -14.625 6.014 -23.337 1.00 38.12 89 GLY A N 1
ATOM 648 C CA . GLY A 1 89 ? -13.805 4.891 -23.836 1.00 38.12 89 GLY A CA 1
ATOM 649 C C . GLY A 1 89 ? -12.984 4.171 -22.762 1.00 38.12 89 GLY A C 1
ATOM 650 O O . GLY A 1 89 ? -12.690 4.791 -21.735 1.00 38.12 89 GLY A O 1
ATOM 651 N N . PRO A 1 90 ? -12.706 2.861 -22.899 1.00 40.53 90 PRO A N 1
ATOM 652 C CA . PRO A 1 90 ? -11.736 2.243 -21.981 1.00 40.53 90 PRO A CA 1
ATOM 653 C C . PRO A 1 90 ? -10.768 1.132 -22.398 1.00 40.53 90 PRO A C 1
ATOM 655 O O . PRO A 1 90 ? -11.101 0.287 -23.215 1.00 40.53 90 PRO A O 1
ATOM 658 N N . ASP A 1 91 ? -9.700 1.032 -21.587 1.00 45.22 91 ASP A N 1
ATOM 659 C CA . ASP A 1 91 ? -8.425 0.328 -21.824 1.00 45.22 91 ASP A CA 1
ATOM 660 C C . ASP A 1 91 ? -8.391 -1.115 -21.261 1.00 45.22 91 ASP A C 1
ATOM 662 O O . ASP A 1 91 ? -8.844 -1.327 -20.135 1.00 45.22 91 ASP A O 1
ATOM 666 N N . GLU A 1 92 ? -7.914 -2.196 -21.902 1.00 45.31 92 GLU A N 1
ATOM 667 C CA . GLU A 1 92 ? -6.914 -2.504 -22.964 1.00 45.31 92 GLU A CA 1
ATOM 668 C C . GLU A 1 92 ? -5.519 -2.972 -22.499 1.00 45.31 92 GLU A C 1
ATOM 670 O O . GLU A 1 92 ? -4.821 -3.721 -23.184 1.00 45.31 92 GLU A O 1
ATOM 675 N N . TRP A 1 93 ? -5.157 -2.644 -21.266 1.00 42.59 93 TRP A N 1
ATOM 676 C CA . TRP A 1 93 ? -3.754 -2.523 -20.874 1.00 42.59 93 TRP A CA 1
ATOM 677 C C . TRP A 1 93 ? -3.101 -3.793 -20.297 1.00 42.59 93 TRP A C 1
ATOM 679 O O . TRP A 1 93 ? -1.898 -3.972 -20.437 1.00 42.59 93 TRP A O 1
ATOM 689 N N . ASP A 1 94 ? -3.853 -4.709 -19.681 1.00 41.53 94 ASP A N 1
ATOM 690 C CA . ASP A 1 94 ? -3.246 -5.740 -18.816 1.00 41.53 94 ASP A CA 1
ATOM 691 C C . ASP A 1 94 ? -2.625 -6.923 -19.554 1.00 41.53 94 ASP A C 1
ATOM 693 O O . ASP A 1 94 ? -1.505 -7.328 -19.250 1.00 41.53 94 ASP A O 1
ATOM 697 N N . PHE A 1 95 ? -3.310 -7.474 -20.554 1.00 42.31 95 PHE A N 1
ATOM 698 C CA . PHE A 1 95 ? -2.731 -8.546 -21.362 1.00 42.31 95 PHE A CA 1
ATOM 699 C C . PHE A 1 95 ? -1.579 -8.024 -22.205 1.00 42.31 95 PHE A C 1
ATOM 701 O O . PHE A 1 95 ? -0.549 -8.679 -22.296 1.00 42.31 95 PHE A O 1
ATOM 708 N N . LEU A 1 96 ? -1.717 -6.811 -22.745 1.00 49.94 96 LEU A N 1
ATOM 709 C CA . LEU A 1 96 ? -0.639 -6.166 -23.467 1.00 49.94 96 LEU A CA 1
ATOM 710 C C . LEU A 1 96 ? 0.550 -5.926 -22.545 1.00 49.94 96 LEU A C 1
ATOM 712 O O . LEU A 1 96 ? 1.650 -6.341 -22.860 1.00 49.94 96 LEU A O 1
ATOM 716 N N . CYS A 1 97 ? 0.360 -5.366 -21.355 1.00 49.97 97 CYS A N 1
ATOM 717 C CA . CYS A 1 97 ? 1.475 -5.190 -20.443 1.00 49.97 97 CYS A CA 1
ATOM 718 C C . CYS A 1 97 ? 2.121 -6.527 -20.075 1.00 49.97 97 CYS A C 1
ATOM 720 O O . CYS A 1 97 ? 3.323 -6.633 -20.241 1.00 49.97 97 CYS A O 1
ATOM 722 N N . PHE A 1 98 ? 1.417 -7.568 -19.633 1.00 50.66 98 PHE A N 1
ATOM 723 C CA . PHE A 1 98 ? 2.115 -8.795 -19.213 1.00 50.66 98 PHE A CA 1
ATOM 724 C C . PHE A 1 98 ? 2.684 -9.613 -20.372 1.00 50.66 98 PHE A C 1
ATOM 726 O O . PHE A 1 98 ? 3.799 -10.116 -20.263 1.00 50.66 98 PHE A O 1
ATOM 733 N N . TYR A 1 99 ? 1.968 -9.716 -21.488 1.00 58.28 99 TYR A N 1
ATOM 734 C CA . TYR A 1 99 ? 2.422 -10.476 -22.646 1.00 58.28 99 TYR A CA 1
ATOM 735 C C . TYR A 1 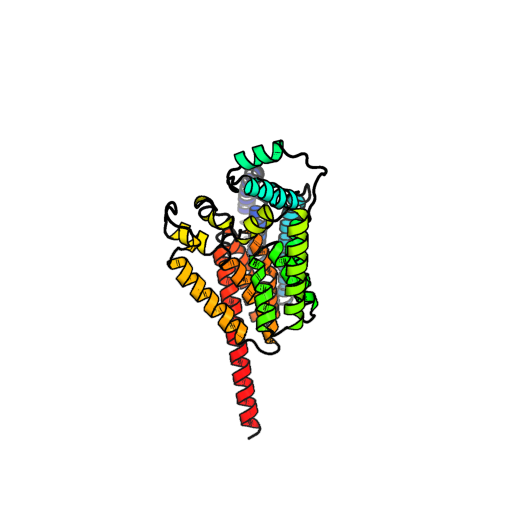99 ? 3.494 -9.720 -23.433 1.00 58.28 99 TYR A C 1
ATOM 737 O O . TYR A 1 99 ? 4.528 -10.300 -23.747 1.00 58.28 99 TYR A O 1
ATOM 745 N N . LEU A 1 100 ? 3.322 -8.416 -23.681 1.00 64.19 100 LEU A N 1
ATOM 746 C CA . LEU A 1 100 ? 4.355 -7.613 -24.336 1.00 64.19 100 LEU A CA 1
ATOM 747 C C . LEU A 1 100 ? 5.564 -7.411 -23.426 1.00 64.19 100 LEU A C 1
ATOM 749 O O . LEU A 1 100 ? 6.675 -7.540 -23.918 1.00 64.19 100 LEU A O 1
ATOM 753 N N . ASN A 1 101 ? 5.397 -7.175 -22.113 1.00 62.47 101 ASN A N 1
ATOM 754 C CA . ASN A 1 101 ? 6.547 -7.180 -21.199 1.00 62.47 101 ASN A CA 1
ATOM 755 C C . ASN A 1 101 ? 7.191 -8.571 -21.164 1.00 62.47 101 ASN A C 1
ATOM 757 O O . ASN A 1 101 ? 8.405 -8.650 -21.197 1.00 62.47 101 ASN A O 1
ATOM 761 N N . GLY A 1 102 ? 6.428 -9.666 -21.151 1.00 63.06 102 GLY A N 1
ATOM 762 C CA . GLY A 1 102 ? 6.976 -11.025 -21.217 1.00 63.06 102 GLY A CA 1
ATOM 763 C C . GLY A 1 102 ? 7.788 -11.275 -22.491 1.00 63.06 102 GLY A C 1
ATOM 764 O O . GLY A 1 102 ? 8.876 -11.835 -22.421 1.00 63.06 102 GLY A O 1
ATOM 765 N N . GLN A 1 103 ? 7.312 -10.789 -23.637 1.00 73.19 103 GLN A N 1
ATOM 766 C CA . GLN A 1 103 ? 8.039 -10.856 -24.904 1.00 73.19 103 GLN A CA 1
ATOM 767 C C . GLN A 1 103 ? 9.280 -9.954 -24.889 1.00 73.19 103 GLN A C 1
ATOM 769 O O . GLN A 1 103 ? 10.368 -10.411 -25.218 1.00 73.19 103 GLN A O 1
ATOM 774 N N . VAL A 1 104 ? 9.167 -8.710 -24.424 1.00 69.88 104 VAL A N 1
ATOM 775 C CA . VAL A 1 104 ? 10.303 -7.790 -24.241 1.00 69.88 104 VAL A CA 1
ATOM 776 C C . VAL A 1 104 ? 11.353 -8.398 -23.298 1.00 69.88 104 VAL A C 1
ATOM 778 O O . VAL A 1 104 ? 12.538 -8.370 -23.620 1.00 69.88 104 VAL A O 1
ATOM 781 N N . ALA A 1 105 ? 10.928 -9.030 -22.197 1.00 69.94 105 ALA A N 1
ATOM 782 C CA . ALA A 1 105 ? 11.781 -9.751 -21.249 1.00 69.94 105 ALA A CA 1
ATOM 783 C C . ALA A 1 105 ? 12.499 -10.927 -21.904 1.00 69.94 105 ALA A C 1
ATOM 785 O O . ALA A 1 105 ? 13.713 -11.056 -21.773 1.00 69.94 105 ALA A O 1
ATOM 786 N N . ALA A 1 106 ? 11.750 -11.777 -22.612 1.00 70.62 106 ALA A N 1
ATOM 787 C CA . ALA A 1 106 ? 12.274 -12.968 -23.268 1.00 70.62 106 ALA A CA 1
ATOM 788 C C . ALA A 1 106 ? 13.324 -12.623 -24.336 1.00 70.62 106 ALA A C 1
ATOM 790 O O . ALA A 1 106 ? 14.249 -13.399 -24.553 1.00 70.62 106 ALA A O 1
ATOM 791 N N . HIS A 1 107 ? 13.217 -11.441 -24.948 1.00 77.69 107 HIS A N 1
ATOM 792 C CA . HIS A 1 107 ? 14.197 -10.912 -25.898 1.00 77.69 107 HIS A CA 1
ATOM 793 C C . HIS A 1 107 ? 15.323 -10.098 -25.228 1.00 77.69 107 HIS A C 1
ATOM 795 O O . HIS A 1 107 ? 16.192 -9.573 -25.920 1.00 77.69 107 HIS A O 1
ATOM 801 N N . GLY A 1 108 ? 15.325 -9.962 -23.895 1.00 76.12 108 GLY A N 1
ATOM 802 C CA . GLY A 1 108 ? 16.318 -9.180 -23.151 1.00 76.12 108 GLY A CA 1
ATOM 803 C C . GLY A 1 108 ? 16.259 -7.672 -23.424 1.00 76.12 108 GLY A C 1
ATOM 804 O O . GLY A 1 108 ? 17.252 -6.969 -23.239 1.00 76.12 108 GLY A O 1
ATOM 805 N N . LEU A 1 109 ? 15.117 -7.168 -23.895 1.00 79.31 109 LEU A N 1
ATOM 806 C CA . LEU A 1 109 ? 14.939 -5.785 -24.327 1.00 79.31 109 LEU A CA 1
ATOM 807 C C . LEU A 1 109 ? 14.470 -4.878 -23.174 1.00 79.31 109 LEU A C 1
ATOM 809 O O . LEU A 1 109 ? 14.011 -5.321 -22.121 1.00 79.31 109 LEU A O 1
ATOM 813 N N . ASN A 1 110 ? 14.596 -3.563 -23.363 1.00 64.56 110 ASN A N 1
ATOM 814 C CA . ASN A 1 110 ? 14.280 -2.576 -22.331 1.00 64.56 110 ASN A CA 1
ATOM 815 C C . ASN A 1 110 ? 12.765 -2.321 -22.214 1.00 64.56 110 ASN A C 1
ATOM 817 O O . ASN A 1 110 ? 12.166 -1.695 -23.089 1.00 64.56 110 ASN A O 1
ATOM 821 N N . PHE A 1 111 ? 12.182 -2.690 -21.069 1.00 56.81 111 PHE A N 1
ATOM 822 C CA . PHE A 1 111 ? 10.771 -2.478 -20.700 1.00 56.81 111 PHE A CA 1
ATOM 823 C C . PHE A 1 111 ? 10.305 -1.013 -20.651 1.00 56.81 111 PHE A C 1
ATOM 825 O O . PHE A 1 111 ? 9.128 -0.733 -20.435 1.00 56.81 111 PHE A O 1
ATOM 832 N N . TYR A 1 112 ? 11.214 -0.063 -20.842 1.00 51.19 112 TYR A N 1
ATOM 833 C CA . TYR A 1 112 ? 10.947 1.365 -20.705 1.00 51.19 112 TYR A CA 1
ATOM 834 C C . TYR A 1 112 ? 11.309 2.181 -21.946 1.00 51.19 112 TYR A C 1
ATOM 836 O O . TYR A 1 112 ? 11.247 3.418 -21.912 1.00 51.19 112 TYR A O 1
ATOM 844 N N . ASP A 1 113 ? 11.691 1.515 -23.036 1.00 54.34 113 ASP A N 1
ATOM 845 C CA . ASP A 1 113 ? 11.819 2.135 -24.347 1.00 54.34 113 ASP A CA 1
ATOM 846 C C . ASP A 1 113 ? 10.542 1.906 -25.160 1.00 54.34 113 ASP A C 1
ATOM 848 O O . ASP A 1 113 ? 10.258 0.805 -25.617 1.00 54.34 113 ASP A O 1
ATOM 852 N N . ARG A 1 114 ? 9.775 2.974 -25.390 1.00 59.47 114 ARG A N 1
ATOM 853 C CA . ARG A 1 114 ? 8.547 2.925 -26.198 1.00 59.47 114 ARG A CA 1
ATOM 854 C C . ARG A 1 114 ? 8.763 2.350 -27.607 1.00 59.47 114 ARG A C 1
ATOM 856 O O . ARG A 1 114 ? 7.830 1.769 -28.154 1.00 59.47 114 ARG A O 1
ATOM 863 N N . GLY A 1 115 ? 9.957 2.512 -28.189 1.00 67.19 115 GLY A N 1
ATOM 864 C CA . GLY A 1 115 ? 10.301 1.972 -29.507 1.00 67.19 115 GLY A CA 1
ATOM 865 C C . GLY A 1 115 ? 10.353 0.446 -29.507 1.00 67.19 115 GLY A C 1
ATOM 866 O O . GLY A 1 115 ? 9.788 -0.180 -30.398 1.00 67.19 115 GLY A O 1
ATOM 867 N N . VAL A 1 116 ? 10.911 -0.141 -28.445 1.00 71.25 116 VAL A N 1
ATOM 868 C CA . VAL A 1 116 ? 10.977 -1.595 -28.226 1.00 71.25 116 VAL A CA 1
ATOM 869 C C . VAL A 1 116 ? 9.580 -2.208 -28.133 1.00 71.25 116 VAL A C 1
ATOM 871 O O . VAL A 1 116 ? 9.315 -3.229 -28.759 1.00 71.25 116 VAL A O 1
ATOM 874 N N . PHE A 1 117 ? 8.651 -1.569 -27.415 1.00 66.06 117 PHE A N 1
ATOM 875 C CA . PHE A 1 117 ? 7.265 -2.053 -27.349 1.00 66.06 117 PHE A CA 1
ATOM 876 C C . PHE A 1 117 ? 6.582 -1.933 -28.701 1.00 66.06 117 PHE A C 1
ATOM 878 O O . PHE A 1 117 ? 5.883 -2.852 -29.100 1.00 66.06 117 PHE A O 1
ATOM 885 N N . ALA A 1 118 ? 6.787 -0.832 -29.424 1.00 71.06 118 ALA A N 1
ATOM 886 C CA . ALA A 1 118 ? 6.201 -0.665 -30.748 1.00 71.06 118 ALA A CA 1
ATOM 887 C C . ALA A 1 118 ? 6.709 -1.722 -31.742 1.00 71.06 118 ALA A C 1
ATOM 889 O O . ALA A 1 118 ? 5.945 -2.175 -32.591 1.00 71.06 118 ALA A O 1
ATOM 890 N N . GLU A 1 119 ? 7.976 -2.117 -31.636 1.00 79.25 119 GLU A N 1
ATOM 891 C CA . GLU A 1 119 ? 8.583 -3.152 -32.470 1.00 79.25 119 GLU A CA 1
ATOM 892 C C . GLU A 1 119 ? 8.064 -4.547 -32.117 1.00 79.25 119 GLU A C 1
ATOM 894 O O . GLU A 1 119 ? 7.535 -5.236 -32.988 1.00 79.25 119 GLU A O 1
ATOM 899 N N . VAL A 1 120 ? 8.100 -4.917 -30.834 1.00 80.00 120 VAL A N 1
ATOM 900 C CA . VAL A 1 120 ? 7.557 -6.194 -30.350 1.00 80.00 120 VAL A CA 1
ATOM 901 C C . VAL A 1 120 ? 6.058 -6.289 -30.649 1.00 80.00 120 VAL A C 1
ATOM 903 O O . VAL A 1 120 ? 5.598 -7.307 -31.145 1.00 80.00 120 VAL A O 1
ATOM 906 N N . PHE A 1 121 ? 5.288 -5.219 -30.453 1.00 72.88 121 PHE A N 1
ATOM 907 C CA . PHE A 1 121 ? 3.854 -5.187 -30.757 1.00 72.88 121 PHE A CA 1
ATOM 908 C C . PHE A 1 121 ? 3.546 -5.436 -32.234 1.00 72.88 121 PHE A C 1
ATOM 910 O O . PHE A 1 121 ? 2.619 -6.179 -32.536 1.00 72.88 121 PHE A O 1
ATOM 917 N N . ARG A 1 122 ? 4.326 -4.867 -33.163 1.00 79.94 122 ARG A N 1
ATOM 918 C CA . ARG A 1 122 ? 4.129 -5.095 -34.608 1.00 79.94 122 ARG A CA 1
ATOM 919 C C . ARG A 1 122 ? 4.371 -6.542 -35.026 1.00 79.94 122 ARG A C 1
ATOM 921 O O . ARG A 1 122 ? 3.829 -6.972 -36.038 1.00 79.94 122 ARG A O 1
ATOM 928 N N . GLN A 1 123 ? 5.199 -7.265 -34.282 1.00 82.88 123 GLN A N 1
ATOM 929 C CA . GLN A 1 123 ? 5.564 -8.645 -34.592 1.00 82.88 123 GLN A CA 1
ATOM 930 C C . GLN A 1 123 ? 4.547 -9.662 -34.061 1.00 82.88 123 GLN A C 1
ATOM 932 O O . GLN A 1 123 ? 4.591 -10.825 -34.458 1.00 82.88 123 GLN A O 1
ATOM 937 N N . ILE A 1 124 ? 3.618 -9.249 -33.192 1.00 76.50 124 ILE A N 1
ATOM 938 C CA . ILE A 1 124 ? 2.664 -10.160 -32.565 1.00 76.50 124 ILE A CA 1
ATOM 939 C C . ILE A 1 124 ? 1.259 -9.933 -33.132 1.00 76.50 124 ILE A C 1
ATOM 941 O O . ILE A 1 124 ? 0.713 -8.835 -33.078 1.00 76.50 124 ILE A O 1
ATOM 945 N N . SER A 1 125 ? 0.626 -11.000 -33.618 1.00 64.06 125 SER A N 1
ATOM 946 C CA . SER A 1 125 ? -0.809 -11.011 -33.903 1.00 64.06 125 SER A CA 1
ATOM 947 C C . SER A 1 125 ? -1.602 -11.144 -32.598 1.00 64.06 125 SER A C 1
ATOM 949 O O . SER A 1 125 ? -1.505 -12.148 -31.894 1.00 64.06 125 SER A O 1
ATOM 951 N N . ILE A 1 126 ? -2.384 -10.118 -32.250 1.00 57.56 126 ILE A N 1
ATOM 952 C CA . ILE A 1 126 ? -3.200 -10.111 -31.028 1.00 57.56 126 ILE A CA 1
ATOM 953 C C . ILE A 1 126 ? -4.651 -10.440 -31.403 1.00 57.56 126 ILE A C 1
ATOM 955 O O . ILE A 1 126 ? -5.269 -9.672 -32.138 1.00 57.56 126 ILE A O 1
ATOM 959 N N . PRO A 1 127 ? -5.222 -11.562 -30.928 1.00 48.66 127 PRO A N 1
ATOM 960 C CA . PRO A 1 127 ? -6.497 -12.067 -31.438 1.00 48.66 127 PRO A CA 1
ATOM 961 C C . PRO A 1 127 ? -7.761 -11.409 -30.844 1.00 48.66 127 PRO A C 1
ATOM 963 O O . PRO A 1 127 ? -8.840 -11.980 -30.985 1.00 48.66 127 PRO A O 1
ATOM 966 N N . TYR A 1 128 ? -7.693 -10.250 -30.171 1.00 47.19 128 TYR A N 1
ATOM 967 C CA . TYR A 1 128 ? -8.891 -9.619 -29.585 1.00 47.19 128 TYR A CA 1
ATOM 968 C C . TYR A 1 128 ? -8.748 -8.115 -29.259 1.00 47.19 128 TYR A C 1
ATOM 970 O O . TYR A 1 128 ? -7.639 -7.614 -29.095 1.00 47.19 128 TYR A O 1
ATOM 978 N N . ALA A 1 129 ? -9.895 -7.426 -29.127 1.00 43.97 129 ALA A N 1
ATOM 979 C CA . ALA A 1 129 ? -10.044 -6.014 -28.737 1.00 43.97 129 ALA A CA 1
ATOM 980 C C . ALA A 1 129 ? -10.384 -5.886 -27.221 1.00 43.97 129 ALA A C 1
ATOM 982 O O . ALA A 1 129 ? -11.386 -6.469 -26.791 1.00 43.97 129 ALA A O 1
ATOM 983 N N . PRO A 1 130 ? -9.553 -5.233 -26.383 1.00 46.66 130 PRO A N 1
ATOM 984 C CA . PRO A 1 130 ? -9.650 -5.365 -24.914 1.00 46.66 130 PRO A CA 1
ATOM 985 C C . PRO A 1 130 ? -10.540 -4.341 -24.127 1.00 46.66 130 PRO A C 1
ATOM 987 O O . PRO A 1 130 ? -11.153 -3.456 -24.707 1.00 46.66 130 PRO A O 1
ATOM 990 N N . SER A 1 131 ? -10.719 -4.517 -22.791 1.00 51.12 131 SER A N 1
ATOM 991 C CA . SER A 1 131 ? -11.744 -3.815 -21.952 1.00 51.12 131 SER A CA 1
ATOM 992 C C . SER A 1 131 ? -11.339 -3.444 -20.488 1.00 51.12 131 SER A C 1
ATOM 994 O O . SER A 1 131 ? -10.351 -3.975 -19.981 1.00 51.12 131 SER A O 1
ATOM 996 N N . ARG A 1 132 ? -12.164 -2.592 -19.805 1.00 48.75 132 ARG A N 1
ATOM 997 C CA . ARG A 1 132 ? -12.091 -1.895 -18.457 1.00 48.75 132 ARG A CA 1
ATOM 998 C C . ARG A 1 132 ? -11.637 -2.675 -17.194 1.00 48.75 132 ARG A C 1
ATOM 1000 O O . ARG A 1 132 ? -11.823 -2.177 -16.080 1.00 48.75 132 ARG A O 1
ATOM 1007 N N . GLY A 1 133 ? -11.083 -3.878 -17.274 1.00 49.75 133 GLY A N 1
ATOM 1008 C CA . GLY A 1 133 ? -10.879 -4.760 -16.107 1.00 49.75 133 GLY A CA 1
ATOM 1009 C C . GLY A 1 133 ? -9.877 -4.291 -15.031 1.00 49.75 133 GLY A C 1
ATOM 1010 O O . GLY A 1 133 ? -9.960 -4.756 -13.895 1.00 49.75 133 GLY A O 1
ATOM 1011 N N . PHE A 1 134 ? -8.963 -3.364 -15.336 1.00 43.91 134 PHE A N 1
ATOM 1012 C CA . PHE A 1 134 ? -7.743 -3.138 -14.538 1.00 43.91 134 PHE A CA 1
ATOM 1013 C C . PHE A 1 134 ? -7.952 -2.488 -13.161 1.00 43.91 134 PHE A C 1
ATOM 1015 O O . PHE A 1 134 ? -7.423 -2.957 -12.150 1.00 43.91 134 PHE A O 1
ATOM 1022 N N . VAL A 1 135 ? -8.760 -1.423 -13.081 1.00 50.72 135 VAL A N 1
ATOM 1023 C CA . VAL A 1 135 ? -9.071 -0.787 -11.783 1.00 50.72 135 VAL A CA 1
ATOM 1024 C C . VAL A 1 135 ? -9.895 -1.743 -10.923 1.00 50.72 135 VAL A C 1
ATOM 1026 O O . VAL A 1 135 ? -9.686 -1.822 -9.714 1.00 50.72 135 VAL A O 1
ATOM 1029 N N . ASN A 1 136 ? -10.750 -2.539 -11.567 1.00 55.06 136 ASN A N 1
ATOM 1030 C CA . ASN A 1 136 ? -11.529 -3.573 -10.912 1.00 55.06 136 ASN A CA 1
ATOM 1031 C C . ASN A 1 136 ? -10.623 -4.687 -10.374 1.00 55.06 136 ASN A C 1
ATOM 1033 O O . ASN A 1 136 ? -10.784 -5.050 -9.225 1.00 55.06 136 ASN A O 1
ATOM 1037 N N . GLY A 1 137 ? -9.624 -5.187 -11.104 1.00 62.38 137 GLY A N 1
ATOM 1038 C CA . GLY A 1 137 ? -8.776 -6.294 -10.638 1.00 62.38 137 GLY A CA 1
ATOM 1039 C C . GLY A 1 137 ? -8.082 -6.010 -9.304 1.00 62.38 137 GLY A C 1
ATOM 1040 O O . GLY A 1 137 ? -8.266 -6.738 -8.331 1.00 62.38 137 GLY A O 1
ATOM 1041 N N . TYR A 1 138 ? -7.339 -4.909 -9.217 1.00 64.81 138 TYR A N 1
ATOM 1042 C CA . TYR A 1 138 ? -6.586 -4.570 -8.007 1.00 64.81 138 TYR A CA 1
ATOM 1043 C C . TYR A 1 138 ? -7.496 -4.212 -6.821 1.00 64.81 138 TYR A C 1
ATOM 1045 O O . TYR A 1 138 ? -7.314 -4.698 -5.699 1.00 64.81 138 TYR A O 1
ATOM 1053 N N . VAL A 1 139 ? -8.487 -3.353 -7.070 1.00 68.56 139 VAL A N 1
ATOM 1054 C CA . VAL A 1 139 ? -9.398 -2.867 -6.031 1.00 68.56 139 VAL A CA 1
ATOM 1055 C C . VAL A 1 139 ? -10.315 -4.000 -5.572 1.00 68.56 139 VAL A C 1
ATOM 1057 O O . VAL A 1 139 ? -10.481 -4.190 -4.369 1.00 68.56 139 VAL A O 1
ATOM 1060 N N . ASN A 1 140 ? -10.817 -4.828 -6.493 1.00 79.69 140 ASN A N 1
ATOM 1061 C CA . ASN A 1 140 ? -11.647 -5.984 -6.160 1.00 79.69 140 ASN A CA 1
ATOM 1062 C C . ASN A 1 140 ? -10.848 -7.052 -5.433 1.00 79.69 140 ASN A C 1
ATOM 1064 O O . ASN A 1 140 ? -11.363 -7.571 -4.458 1.00 79.69 140 ASN A O 1
ATOM 1068 N N . LEU A 1 141 ? -9.610 -7.372 -5.823 1.00 86.06 141 LEU A N 1
ATOM 1069 C CA . LEU A 1 141 ? -8.810 -8.352 -5.077 1.00 86.06 141 LEU A CA 1
ATOM 1070 C C . LEU A 1 141 ? -8.506 -7.864 -3.657 1.00 86.06 141 LEU A C 1
ATOM 1072 O O . LEU A 1 141 ? -8.631 -8.637 -2.709 1.00 86.06 141 LEU A O 1
ATOM 1076 N N . THR A 1 142 ? -8.206 -6.573 -3.488 1.00 82.06 142 THR A N 1
ATOM 1077 C CA . THR A 1 142 ? -8.030 -5.969 -2.157 1.00 82.06 142 THR A CA 1
ATOM 1078 C C . THR A 1 142 ? -9.334 -6.009 -1.350 1.00 82.06 142 THR A C 1
ATOM 1080 O O . THR A 1 142 ? -9.314 -6.351 -0.167 1.00 82.06 142 THR A O 1
ATOM 1083 N N . PHE A 1 143 ? -10.485 -5.717 -1.967 1.00 83.06 143 PHE A N 1
ATOM 1084 C CA . PHE A 1 143 ? -11.791 -5.791 -1.305 1.00 83.06 143 PHE A CA 1
ATOM 1085 C C . PHE A 1 143 ? -12.237 -7.224 -1.006 1.00 83.06 143 PHE A C 1
ATOM 1087 O O . PHE A 1 143 ? -12.803 -7.459 0.055 1.00 83.06 143 PHE A O 1
ATOM 1094 N N . LEU A 1 144 ? -11.970 -8.183 -1.891 1.00 88.00 144 LEU A N 1
ATOM 1095 C CA . LEU A 1 144 ? -12.256 -9.605 -1.695 1.00 88.00 144 LEU A CA 1
ATOM 1096 C C . LEU A 1 144 ? -11.391 -10.166 -0.572 1.00 88.00 144 LEU A C 1
ATOM 1098 O O . LEU A 1 144 ? -11.918 -10.810 0.335 1.00 88.00 144 LEU A O 1
ATOM 1102 N N . PHE A 1 145 ? -10.094 -9.840 -0.573 1.00 92.69 145 PHE A N 1
ATOM 1103 C CA . PHE A 1 145 ? -9.212 -10.120 0.553 1.00 92.69 145 PHE A CA 1
ATOM 1104 C C . PHE A 1 145 ? -9.791 -9.534 1.837 1.00 92.69 145 PHE A C 1
ATOM 1106 O O . PHE A 1 145 ? -9.936 -10.253 2.818 1.00 92.69 145 PHE A O 1
ATOM 1113 N N . TRP A 1 146 ? -10.176 -8.255 1.830 1.00 87.44 146 TRP A N 1
ATOM 1114 C CA . TRP A 1 146 ? -10.735 -7.593 3.005 1.00 87.44 146 TRP A CA 1
ATOM 1115 C C . TRP A 1 146 ? -12.014 -8.269 3.506 1.00 87.44 146 TRP A C 1
ATOM 1117 O O . TRP A 1 146 ? -12.161 -8.505 4.707 1.00 87.44 146 TRP A O 1
ATOM 1127 N N . HIS A 1 147 ? -12.943 -8.559 2.597 1.00 89.12 147 HIS A N 1
ATOM 1128 C CA . HIS A 1 147 ? -14.230 -9.174 2.893 1.00 89.12 147 HIS A CA 1
ATOM 1129 C C . HIS A 1 147 ? -14.053 -10.576 3.479 1.00 89.12 147 HIS A C 1
ATOM 1131 O O . HIS A 1 147 ? -14.706 -10.926 4.461 1.00 89.12 147 HIS A O 1
ATOM 1137 N N . GLU A 1 148 ? -13.130 -11.359 2.924 1.00 94.56 148 GLU A N 1
ATOM 1138 C CA . GLU A 1 148 ? -12.873 -12.733 3.348 1.00 94.56 148 GLU A CA 1
ATOM 1139 C C . GLU A 1 148 ? -11.685 -12.875 4.304 1.00 94.56 148 GLU A C 1
ATOM 1141 O O . GLU A 1 148 ? -11.274 -13.999 4.573 1.00 94.56 148 GLU A O 1
ATOM 1146 N N . ARG A 1 149 ? -11.161 -11.779 4.869 1.00 91.81 149 ARG A N 1
ATOM 1147 C CA . ARG A 1 149 ? -9.895 -11.743 5.631 1.00 91.81 149 ARG A CA 1
ATOM 1148 C C . ARG A 1 149 ? -9.826 -12.651 6.858 1.00 91.81 149 ARG A C 1
ATOM 1150 O O . ARG A 1 149 ? -8.786 -12.723 7.488 1.00 91.81 149 ARG A O 1
ATOM 1157 N N . GLU A 1 150 ? -10.933 -13.242 7.294 1.00 93.62 150 GLU A N 1
ATOM 1158 C CA . GLU A 1 150 ? -10.991 -14.181 8.429 1.00 93.62 150 GLU A CA 1
ATOM 1159 C C . GLU A 1 150 ? -11.129 -15.640 7.974 1.00 93.62 150 GLU A C 1
ATOM 1161 O O . GLU A 1 150 ? -11.067 -16.566 8.783 1.00 93.62 150 GLU A O 1
ATOM 1166 N N . ARG A 1 151 ? -11.296 -15.861 6.669 1.00 96.69 151 ARG A N 1
ATOM 1167 C CA . ARG A 1 151 ? -11.455 -17.170 6.042 1.00 96.69 151 ARG A CA 1
ATOM 1168 C C . ARG A 1 151 ? -10.140 -17.601 5.389 1.00 96.69 151 ARG A C 1
ATOM 1170 O O . ARG A 1 151 ? -9.406 -16.759 4.878 1.00 96.69 151 ARG A O 1
ATOM 1177 N N . PRO A 1 152 ? -9.869 -18.914 5.276 1.00 97.69 152 PRO A N 1
ATOM 1178 C CA . PRO A 1 152 ? -8.689 -19.409 4.559 1.00 97.69 152 PRO A CA 1
ATOM 1179 C C . PRO A 1 152 ? -8.587 -18.909 3.107 1.00 97.69 152 PRO A C 1
ATOM 1181 O O . PRO A 1 152 ? -7.488 -18.725 2.595 1.00 97.69 152 PRO A O 1
ATOM 1184 N N . ARG A 1 153 ? -9.727 -18.626 2.457 1.00 96.94 153 ARG A N 1
ATOM 1185 C CA . ARG A 1 153 ? -9.793 -18.078 1.091 1.00 96.94 153 ARG A CA 1
ATOM 1186 C C . ARG A 1 153 ? -9.103 -16.719 0.932 1.00 96.94 153 ARG A C 1
ATOM 1188 O O . ARG A 1 153 ? -8.656 -16.420 -0.169 1.00 96.94 153 ARG A O 1
ATOM 1195 N N . ALA A 1 154 ? -8.914 -15.950 2.009 1.00 95.75 154 ALA A N 1
ATOM 1196 C CA . ALA A 1 154 ? -8.096 -14.737 1.977 1.00 95.75 154 ALA A CA 1
ATOM 1197 C C . ALA A 1 154 ? -6.686 -14.991 1.423 1.00 95.75 154 ALA A C 1
ATOM 1199 O O . ALA A 1 154 ? -6.139 -14.138 0.731 1.00 95.75 154 ALA A O 1
ATOM 1200 N N . GLY A 1 155 ? -6.120 -16.180 1.658 1.00 97.38 155 GLY A N 1
ATOM 1201 C CA . GLY A 1 155 ? -4.835 -16.576 1.087 1.00 97.38 155 GLY A CA 1
ATOM 1202 C C . GLY A 1 155 ? -4.816 -16.580 -0.439 1.00 97.38 155 GLY A C 1
ATOM 1203 O O . GLY A 1 155 ? -3.869 -16.080 -1.041 1.00 97.38 155 GLY A O 1
ATOM 1204 N N . LEU A 1 156 ? -5.884 -17.084 -1.064 1.00 96.25 156 LEU A N 1
ATOM 1205 C CA . LEU A 1 156 ? -6.030 -17.092 -2.520 1.00 96.25 156 LEU A CA 1
ATOM 1206 C C . LEU A 1 156 ? -6.075 -15.658 -3.058 1.00 96.25 156 LEU A C 1
ATOM 1208 O O . LEU A 1 156 ? -5.325 -15.323 -3.971 1.00 96.25 156 LEU A O 1
ATOM 1212 N N . TRP A 1 157 ? -6.903 -14.799 -2.455 1.00 95.38 157 TRP A N 1
ATOM 1213 C CA . TRP A 1 157 ? -7.022 -13.397 -2.867 1.00 95.38 157 TRP A CA 1
ATOM 1214 C C . TRP A 1 157 ? -5.715 -12.625 -2.689 1.00 95.38 157 TRP A C 1
ATOM 1216 O O . TRP A 1 157 ? -5.342 -11.865 -3.579 1.00 95.38 157 TRP A O 1
ATOM 1226 N N . ALA A 1 158 ? -4.994 -12.854 -1.588 1.00 94.81 158 ALA A N 1
ATOM 1227 C CA . ALA A 1 158 ? -3.696 -12.233 -1.343 1.00 94.81 158 ALA A CA 1
ATOM 1228 C C . ALA A 1 158 ? -2.675 -12.618 -2.417 1.00 94.81 158 ALA A C 1
ATOM 1230 O O . ALA A 1 158 ? -1.987 -11.751 -2.945 1.00 94.81 158 ALA A O 1
ATOM 1231 N N . VAL A 1 159 ? -2.600 -13.899 -2.781 1.00 95.38 159 VAL A N 1
ATOM 1232 C CA . VAL A 1 159 ? -1.666 -14.365 -3.813 1.00 95.38 159 VAL A CA 1
ATOM 1233 C C . VAL A 1 159 ? -2.037 -13.831 -5.182 1.00 95.38 159 VAL A C 1
ATOM 1235 O O . VAL A 1 159 ? -1.175 -13.278 -5.855 1.00 95.38 159 VAL A O 1
ATOM 1238 N N . LEU A 1 160 ? -3.309 -13.904 -5.573 1.00 91.56 160 LEU A N 1
ATOM 1239 C CA . LEU A 1 160 ? -3.757 -13.299 -6.827 1.00 91.56 160 LEU A CA 1
ATOM 1240 C C . LEU A 1 160 ? -3.409 -11.804 -6.869 1.00 91.56 160 LEU A C 1
ATOM 1242 O O . LEU A 1 160 ? -2.889 -11.325 -7.872 1.00 91.56 160 LEU A O 1
ATOM 1246 N N . ALA A 1 161 ? -3.601 -11.081 -5.763 1.00 89.88 161 ALA A N 1
ATOM 1247 C CA . ALA A 1 161 ? -3.219 -9.676 -5.666 1.00 89.88 161 ALA A CA 1
ATOM 1248 C C . ALA A 1 161 ? -1.701 -9.467 -5.816 1.00 89.88 161 ALA A C 1
ATOM 1250 O O . ALA A 1 161 ? -1.302 -8.531 -6.502 1.00 89.88 161 ALA A O 1
ATOM 1251 N N . VAL A 1 162 ? -0.861 -10.331 -5.229 1.00 90.69 162 VAL A N 1
ATOM 1252 C CA . VAL A 1 162 ? 0.613 -10.297 -5.363 1.00 90.69 162 VAL A CA 1
ATOM 1253 C C . VAL A 1 162 ? 1.054 -10.512 -6.807 1.00 90.69 162 VAL A C 1
ATOM 1255 O O . VAL A 1 162 ? 1.922 -9.785 -7.286 1.00 90.69 162 VAL A O 1
ATOM 1258 N N . PHE A 1 163 ? 0.453 -11.475 -7.507 1.00 86.00 163 PHE A N 1
ATOM 1259 C CA . PHE A 1 163 ? 0.754 -11.734 -8.916 1.00 86.00 163 PHE A CA 1
ATOM 1260 C C . PHE A 1 163 ? 0.311 -10.576 -9.818 1.00 86.00 163 PHE A C 1
ATOM 1262 O O . PHE A 1 163 ? 1.005 -10.260 -10.778 1.00 86.00 163 PHE A O 1
ATOM 1269 N N . VAL A 1 164 ? -0.795 -9.900 -9.487 1.00 83.50 164 VAL A N 1
ATOM 1270 C CA . VAL A 1 164 ? -1.215 -8.679 -10.192 1.00 83.50 164 VAL A CA 1
ATOM 1271 C C . VAL A 1 164 ? -0.271 -7.514 -9.880 1.00 83.50 164 VAL A C 1
ATOM 1273 O O . VAL A 1 164 ? 0.138 -6.793 -10.788 1.00 83.50 164 VAL A O 1
ATOM 1276 N N . LYS A 1 165 ? 0.085 -7.309 -8.604 1.00 83.19 165 LYS A N 1
ATOM 1277 C CA . LYS A 1 165 ? 1.069 -6.310 -8.163 1.00 83.19 165 LYS A CA 1
ATOM 1278 C C . LYS A 1 165 ? 1.862 -6.802 -6.950 1.00 83.19 165 LYS A C 1
ATOM 1280 O O . LYS A 1 165 ? 1.286 -6.896 -5.864 1.00 83.19 165 LYS A O 1
ATOM 1285 N N . PRO A 1 166 ? 3.197 -6.947 -7.053 1.00 83.25 166 PRO A N 1
ATOM 1286 C CA . PRO A 1 166 ? 4.030 -7.447 -5.955 1.00 83.25 166 PRO A CA 1
ATOM 1287 C C . PRO A 1 166 ? 3.906 -6.671 -4.638 1.00 83.25 166 PRO A C 1
ATOM 1289 O O . PRO A 1 166 ? 4.048 -7.248 -3.563 1.00 83.25 166 PRO A O 1
ATOM 1292 N N . VAL A 1 167 ? 3.572 -5.374 -4.692 1.00 83.25 167 VAL A N 1
ATOM 1293 C CA . VAL A 1 167 ? 3.310 -4.555 -3.494 1.00 83.25 167 VAL A CA 1
ATOM 1294 C C . VAL A 1 167 ? 2.200 -5.120 -2.605 1.00 83.25 167 VAL A C 1
ATOM 1296 O O . VAL A 1 167 ? 2.237 -4.945 -1.390 1.00 83.25 167 VAL A O 1
ATOM 1299 N N . MET A 1 168 ? 1.256 -5.873 -3.171 1.00 88.69 168 MET A N 1
ATOM 1300 C CA . MET A 1 168 ? 0.213 -6.579 -2.424 1.00 88.69 168 MET A CA 1
ATOM 1301 C C . MET A 1 168 ? 0.751 -7.708 -1.542 1.00 88.69 168 MET A C 1
ATOM 1303 O O . MET A 1 168 ? -0.015 -8.297 -0.784 1.00 88.69 168 MET A O 1
ATOM 1307 N N . GLY A 1 169 ? 2.065 -7.955 -1.535 1.00 90.56 169 GLY A N 1
ATOM 1308 C CA . GLY A 1 169 ? 2.721 -8.806 -0.541 1.00 90.56 169 GLY A CA 1
ATOM 1309 C C . GLY A 1 169 ? 2.410 -8.381 0.894 1.00 90.56 169 GLY A C 1
ATOM 1310 O O . GLY A 1 169 ? 2.363 -9.227 1.785 1.00 90.56 169 GLY A O 1
ATOM 1311 N N . VAL A 1 170 ? 2.070 -7.104 1.116 1.00 90.00 170 VAL A N 1
ATOM 1312 C CA . VAL A 1 170 ? 1.578 -6.624 2.414 1.00 90.00 170 VAL A CA 1
ATOM 1313 C C . VAL A 1 170 ? 0.342 -7.381 2.920 1.00 90.00 170 VAL A C 1
ATOM 1315 O O . VAL A 1 170 ? 0.180 -7.527 4.128 1.00 90.00 170 VAL A O 1
ATOM 1318 N N . LEU A 1 171 ? -0.498 -7.929 2.037 1.00 92.50 171 LEU A N 1
ATOM 1319 C CA . LEU A 1 171 ? -1.667 -8.725 2.426 1.00 92.50 171 LEU A CA 1
ATOM 1320 C C . LEU A 1 171 ? -1.259 -10.059 3.066 1.00 92.50 171 LEU A C 1
ATOM 1322 O O . LEU A 1 171 ? -1.886 -10.510 4.023 1.00 92.50 171 LEU A O 1
ATOM 1326 N N . LEU A 1 172 ? -0.166 -10.667 2.596 1.00 96.06 172 LEU A N 1
ATOM 1327 C CA . LEU A 1 172 ? 0.405 -11.863 3.224 1.00 96.06 172 LEU A CA 1
ATOM 1328 C C . LEU A 1 172 ? 0.966 -11.539 4.614 1.00 96.06 172 LEU A C 1
ATOM 1330 O O . LEU A 1 172 ? 0.856 -12.359 5.528 1.00 96.06 172 LEU A O 1
ATOM 1334 N N . ILE A 1 173 ? 1.502 -10.328 4.799 1.00 93.69 173 ILE A N 1
ATOM 1335 C CA . ILE A 1 173 ? 1.946 -9.849 6.113 1.00 93.69 173 ILE A CA 1
ATOM 1336 C C . ILE A 1 173 ? 0.753 -9.693 7.065 1.00 93.69 173 ILE A C 1
ATOM 1338 O O . ILE A 1 173 ? 0.871 -10.085 8.224 1.00 93.69 173 ILE A O 1
ATOM 1342 N N . ASP A 1 174 ? -0.406 -9.205 6.605 1.00 92.75 174 ASP A N 1
ATOM 1343 C CA . ASP A 1 174 ? -1.630 -9.162 7.429 1.00 92.75 174 ASP A CA 1
ATOM 1344 C C . ASP A 1 174 ? -2.048 -10.572 7.887 1.00 92.75 174 ASP A C 1
ATOM 1346 O O . ASP A 1 174 ? -2.302 -10.783 9.077 1.00 92.75 174 ASP A O 1
ATOM 1350 N N . LEU A 1 175 ? -2.038 -11.565 6.986 1.00 95.25 175 LEU A N 1
ATOM 1351 C CA . LEU A 1 175 ? -2.333 -12.963 7.340 1.00 95.25 175 LEU A CA 1
ATOM 1352 C C . LEU A 1 175 ? -1.353 -13.509 8.387 1.00 95.25 175 LEU A C 1
ATOM 1354 O O . LEU A 1 175 ? -1.774 -14.157 9.354 1.00 95.25 175 LEU A O 1
ATOM 1358 N N . LEU A 1 176 ? -0.058 -13.224 8.224 1.00 95.44 176 LEU A N 1
ATOM 1359 C CA . LEU A 1 176 ? 0.989 -13.626 9.162 1.00 95.44 176 LEU A CA 1
ATOM 1360 C C . LEU A 1 176 ? 0.828 -12.944 10.525 1.00 95.44 176 LEU A C 1
ATOM 1362 O O . LEU A 1 176 ? 0.827 -13.626 11.552 1.00 95.44 176 LEU A O 1
ATOM 1366 N N . ALA A 1 177 ? 0.608 -11.629 10.550 1.00 91.25 177 ALA A N 1
ATOM 1367 C CA . ALA A 1 177 ? 0.387 -10.857 11.773 1.00 91.25 177 ALA A CA 1
ATOM 1368 C C . ALA A 1 177 ? -0.852 -11.350 12.540 1.00 91.25 177 ALA A C 1
ATOM 1370 O O . ALA A 1 177 ? -0.863 -11.406 13.773 1.00 91.25 177 ALA A O 1
ATOM 1371 N N . ARG A 1 178 ? -1.890 -11.793 11.820 1.00 90.94 178 ARG A N 1
ATOM 1372 C CA . ARG A 1 178 ? -3.093 -12.405 12.406 1.00 90.94 178 ARG A CA 1
ATOM 1373 C C . ARG A 1 178 ? -2.926 -13.880 12.773 1.00 90.94 178 ARG A C 1
ATOM 1375 O O . ARG A 1 178 ? -3.851 -14.435 13.367 1.00 90.94 178 ARG A O 1
ATOM 1382 N N . ARG A 1 179 ? -1.782 -14.502 12.461 1.00 94.75 179 ARG A N 1
ATOM 1383 C CA . ARG A 1 179 ? -1.505 -15.942 12.628 1.00 94.75 179 ARG A CA 1
ATOM 1384 C C . ARG A 1 179 ? -2.528 -16.832 11.915 1.00 94.75 179 ARG A C 1
ATOM 1386 O O . ARG A 1 179 ? -2.927 -17.880 12.423 1.00 94.75 179 ARG A O 1
ATOM 1393 N N . GLN A 1 180 ? -2.981 -16.417 10.736 1.00 95.69 180 GLN A N 1
ATOM 1394 C CA . GLN A 1 180 ? -3.944 -17.172 9.938 1.00 95.69 180 GLN A CA 1
ATOM 1395 C C . GLN A 1 180 ? -3.250 -18.247 9.102 1.00 95.69 180 GLN A C 1
ATOM 1397 O O . GLN A 1 180 ? -3.232 -18.192 7.874 1.00 95.69 180 GLN A O 1
ATOM 1402 N N . TRP A 1 181 ? -2.709 -19.263 9.775 1.00 97.75 181 TRP A N 1
ATOM 1403 C CA . TRP A 1 181 ? -1.939 -20.338 9.140 1.00 97.75 181 TRP A CA 1
ATOM 1404 C C . TRP A 1 181 ? -2.701 -21.036 8.018 1.00 97.75 181 TRP A C 1
ATOM 1406 O O . TRP A 1 181 ? -2.131 -21.279 6.967 1.00 97.75 181 TRP A O 1
ATOM 1416 N N . ARG A 1 182 ? -4.012 -21.261 8.185 1.00 98.12 182 ARG A N 1
ATOM 1417 C CA . ARG A 1 182 ? -4.854 -21.833 7.121 1.00 98.12 182 ARG A CA 1
ATOM 1418 C C . ARG A 1 182 ? -4.891 -20.947 5.872 1.00 98.12 182 ARG A C 1
ATOM 1420 O O . ARG A 1 182 ? -4.815 -21.464 4.767 1.00 98.12 182 ARG A O 1
ATOM 1427 N N . GLY A 1 183 ? -4.991 -19.627 6.047 1.00 97.56 183 GLY A N 1
ATOM 1428 C CA . GLY A 1 183 ? -4.923 -18.671 4.942 1.00 97.56 183 GLY A CA 1
ATOM 1429 C C . GLY A 1 183 ? -3.549 -18.672 4.277 1.00 97.56 183 GLY A C 1
ATOM 1430 O O . GLY A 1 183 ? -3.464 -18.746 3.058 1.00 97.56 183 GLY A O 1
ATOM 1431 N N . LEU A 1 184 ? -2.472 -18.695 5.064 1.00 97.94 184 LEU A N 1
ATOM 1432 C CA . LEU A 1 184 ? -1.106 -18.807 4.543 1.00 97.94 184 LEU A CA 1
ATOM 1433 C C . LEU A 1 184 ? -0.866 -20.123 3.785 1.00 97.94 184 LEU A C 1
ATOM 1435 O O . LEU A 1 184 ? -0.217 -20.108 2.745 1.00 97.94 184 LEU A O 1
ATOM 1439 N N . SER A 1 185 ? -1.424 -21.245 4.243 1.00 97.88 185 SER A N 1
ATOM 1440 C CA . SER A 1 185 ? -1.356 -22.522 3.522 1.00 97.88 185 SER A CA 1
ATOM 1441 C C . SER A 1 185 ? -2.106 -22.467 2.190 1.00 97.88 185 SER A C 1
ATOM 1443 O O . SER A 1 185 ? -1.587 -22.948 1.187 1.00 97.88 185 SER A O 1
ATOM 1445 N N . VAL A 1 186 ? -3.294 -21.848 2.152 1.00 98.00 186 VAL A N 1
ATOM 1446 C CA . VAL A 1 186 ? -4.041 -21.631 0.898 1.00 98.00 186 VAL A CA 1
ATOM 1447 C C . VAL A 1 186 ? -3.265 -20.716 -0.046 1.00 98.00 186 VAL A C 1
ATOM 1449 O O . VAL A 1 186 ? -3.191 -21.009 -1.235 1.00 98.00 186 VAL A O 1
ATOM 1452 N N . ALA A 1 187 ? -2.651 -19.648 0.469 1.00 97.50 187 ALA A N 1
ATOM 1453 C CA . ALA A 1 187 ? -1.763 -18.786 -0.303 1.00 97.50 187 ALA A CA 1
ATOM 1454 C C . ALA A 1 187 ? -0.600 -19.591 -0.906 1.00 97.50 187 ALA A C 1
ATOM 1456 O O . ALA A 1 187 ? -0.412 -19.590 -2.118 1.00 97.50 187 ALA A O 1
ATOM 1457 N N . ALA A 1 188 ? 0.138 -20.345 -0.089 1.00 97.56 188 ALA A N 1
ATOM 1458 C CA . ALA A 1 188 ? 1.246 -21.169 -0.565 1.00 97.56 188 ALA A CA 1
ATOM 1459 C C . ALA A 1 188 ? 0.798 -22.170 -1.645 1.00 97.56 188 ALA A C 1
ATOM 1461 O O . ALA A 1 188 ? 1.414 -22.242 -2.705 1.00 97.56 188 ALA A O 1
ATOM 1462 N N . GLY A 1 189 ? -0.314 -22.881 -1.424 1.00 97.69 189 GLY A N 1
ATOM 1463 C CA . GLY A 1 189 ? -0.878 -23.809 -2.408 1.00 97.69 189 GLY A CA 1
ATOM 1464 C C . GLY A 1 189 ? -1.289 -23.123 -3.715 1.00 97.69 189 GLY A C 1
ATOM 1465 O O . GLY A 1 189 ? -0.966 -23.617 -4.792 1.00 97.69 189 GLY A O 1
ATOM 1466 N N . ALA A 1 190 ? -1.940 -21.959 -3.636 1.00 96.44 190 ALA A N 1
ATOM 1467 C CA . ALA A 1 190 ? -2.316 -21.172 -4.809 1.00 96.44 190 ALA A CA 1
ATOM 1468 C C . ALA A 1 190 ? -1.089 -20.659 -5.578 1.00 96.44 190 ALA A C 1
ATOM 1470 O O . ALA A 1 190 ? -1.064 -20.730 -6.803 1.00 96.44 190 ALA A O 1
ATOM 1471 N N . ALA A 1 191 ? -0.056 -20.187 -4.875 1.00 95.50 191 ALA A N 1
ATOM 1472 C CA . ALA A 1 191 ? 1.183 -19.718 -5.488 1.00 95.50 191 ALA A CA 1
ATOM 1473 C C . ALA A 1 191 ? 1.933 -20.858 -6.190 1.00 95.50 191 ALA A C 1
ATOM 1475 O O . ALA A 1 191 ? 2.407 -20.670 -7.308 1.00 95.50 191 ALA A O 1
ATOM 1476 N N . LEU A 1 192 ? 1.989 -22.048 -5.580 1.00 96.25 192 LEU A N 1
ATOM 1477 C CA . LEU A 1 192 ? 2.571 -23.242 -6.198 1.00 96.25 192 LEU A CA 1
ATOM 1478 C C . LEU A 1 192 ? 1.784 -23.679 -7.437 1.00 96.25 192 LEU A C 1
ATOM 1480 O O . LEU A 1 192 ? 2.390 -23.954 -8.469 1.00 96.25 192 LEU A O 1
ATOM 1484 N N . ALA A 1 193 ? 0.451 -23.697 -7.365 1.00 95.00 193 ALA A N 1
ATOM 1485 C CA . ALA A 1 193 ? -0.399 -24.054 -8.499 1.00 95.00 193 ALA A CA 1
ATOM 1486 C C . ALA A 1 193 ? -0.244 -23.066 -9.669 1.00 95.00 193 ALA A C 1
ATOM 1488 O O . ALA A 1 193 ? -0.056 -23.487 -10.808 1.00 95.00 193 ALA A O 1
ATOM 1489 N N . LEU A 1 194 ? -0.257 -21.757 -9.392 1.00 91.75 194 LEU A N 1
ATOM 1490 C CA . LEU A 1 194 ? -0.023 -20.712 -10.395 1.00 91.75 194 LEU A CA 1
ATOM 1491 C C . LEU A 1 194 ? 1.398 -20.763 -10.955 1.00 91.75 194 LEU A C 1
ATOM 1493 O O . LEU A 1 194 ? 1.587 -20.568 -12.154 1.00 91.75 194 LEU A O 1
ATOM 1497 N N . GLY A 1 195 ? 2.387 -21.054 -10.110 1.00 92.00 195 GLY A N 1
ATOM 1498 C CA . GLY A 1 195 ? 3.772 -21.239 -10.522 1.00 92.00 195 GLY A CA 1
ATOM 1499 C C . GLY A 1 195 ? 3.923 -22.423 -11.474 1.00 92.00 195 GLY A C 1
ATOM 1500 O O . GLY A 1 195 ? 4.481 -22.262 -12.554 1.00 92.00 195 GLY A O 1
ATOM 1501 N N . ALA A 1 196 ? 3.354 -23.580 -11.127 1.00 94.44 196 ALA A N 1
ATOM 1502 C CA . ALA A 1 196 ? 3.354 -24.771 -11.975 1.00 94.44 196 ALA A CA 1
ATOM 1503 C C . ALA A 1 196 ? 2.616 -24.532 -13.302 1.00 94.44 196 ALA A C 1
ATOM 1505 O O . ALA A 1 196 ? 3.128 -24.895 -14.360 1.00 94.44 196 ALA A O 1
ATOM 1506 N N . ALA A 1 197 ? 1.458 -23.862 -13.265 1.00 90.31 197 ALA A N 1
ATOM 1507 C CA . ALA A 1 197 ? 0.715 -23.490 -14.466 1.00 90.31 197 ALA A CA 1
ATOM 1508 C C . ALA A 1 197 ? 1.541 -22.560 -15.370 1.00 90.31 197 ALA A C 1
ATOM 1510 O O . ALA A 1 197 ? 1.733 -22.861 -16.546 1.00 90.31 197 ALA A O 1
ATOM 1511 N N . THR A 1 198 ? 2.108 -21.486 -14.815 1.00 87.88 198 THR A N 1
ATOM 1512 C CA . THR A 1 198 ? 2.985 -20.550 -15.542 1.00 87.88 198 THR A CA 1
ATOM 1513 C C . THR A 1 198 ? 4.188 -21.275 -16.146 1.00 87.88 198 THR A C 1
ATOM 1515 O O . THR A 1 198 ? 4.474 -21.108 -17.328 1.00 87.88 198 THR A O 1
ATOM 1518 N N . LEU A 1 199 ? 4.858 -22.129 -15.369 1.00 92.06 199 LEU A N 1
ATOM 1519 C CA . LEU A 1 199 ? 5.993 -22.924 -15.833 1.00 92.06 199 LEU A CA 1
ATOM 1520 C C . LEU A 1 199 ? 5.605 -23.857 -16.990 1.00 92.06 199 LEU A C 1
ATOM 1522 O O . LEU A 1 199 ? 6.352 -23.965 -17.958 1.00 92.06 199 LEU A O 1
ATOM 1526 N N . SER A 1 200 ? 4.438 -24.504 -16.911 1.00 92.94 200 SER A N 1
ATOM 1527 C CA . SER A 1 200 ? 3.953 -25.411 -17.958 1.00 92.94 200 SER A CA 1
ATOM 1528 C C . SER A 1 200 ? 3.567 -24.692 -19.254 1.00 92.94 200 SER A C 1
ATOM 1530 O O . SER A 1 200 ? 3.787 -25.231 -20.334 1.00 92.94 200 SER A O 1
ATOM 1532 N N . VAL A 1 201 ? 3.023 -23.474 -19.154 1.00 92.06 201 VAL A N 1
ATOM 1533 C CA . VAL A 1 201 ? 2.532 -22.695 -20.303 1.00 92.06 201 VAL A CA 1
ATOM 1534 C C . VAL A 1 201 ? 3.659 -21.922 -20.986 1.00 92.06 201 VAL A C 1
ATOM 1536 O O . VAL A 1 201 ? 3.735 -21.906 -22.210 1.00 92.06 201 VAL A O 1
ATOM 1539 N N . PHE A 1 202 ? 4.534 -21.276 -20.212 1.00 87.25 202 PHE A N 1
ATOM 1540 C CA . PHE A 1 202 ? 5.566 -20.373 -20.737 1.00 87.25 202 PHE A CA 1
ATOM 1541 C C . PHE A 1 202 ? 6.969 -20.998 -20.777 1.00 87.25 202 PHE A C 1
ATOM 1543 O O . PHE A 1 202 ? 7.888 -20.417 -21.352 1.00 87.25 202 PHE A O 1
ATOM 1550 N N . GLY A 1 203 ? 7.147 -22.177 -20.177 1.00 92.75 203 GLY A N 1
ATOM 1551 C CA . GLY A 1 203 ? 8.428 -22.869 -20.097 1.00 92.75 203 GLY A CA 1
ATOM 1552 C C . GLY A 1 203 ? 9.359 -22.336 -19.002 1.00 92.75 203 GLY A C 1
ATOM 1553 O O . GLY A 1 203 ? 9.174 -21.257 -18.432 1.00 92.75 203 GLY A O 1
ATOM 1554 N N . ALA A 1 204 ? 10.402 -23.117 -18.708 1.00 95.75 204 ALA A N 1
ATOM 1555 C CA . ALA A 1 204 ? 11.373 -22.803 -17.659 1.00 95.75 204 ALA A CA 1
ATOM 1556 C C . ALA A 1 204 ? 12.136 -21.481 -17.868 1.00 95.75 204 ALA A C 1
ATOM 1558 O O . ALA A 1 204 ? 12.264 -20.743 -16.893 1.00 95.75 204 ALA A O 1
ATOM 1559 N N . PRO A 1 205 ? 12.605 -21.114 -19.080 1.00 91.31 205 PRO A N 1
ATOM 1560 C CA . PRO A 1 205 ? 13.377 -19.882 -19.253 1.00 91.31 205 PRO A CA 1
ATOM 1561 C C . PRO A 1 205 ? 12.593 -18.614 -18.886 1.00 91.31 205 PRO A C 1
ATOM 1563 O O . PRO A 1 205 ? 13.094 -17.781 -18.133 1.00 91.31 205 PRO A O 1
ATOM 1566 N N . VAL A 1 206 ? 11.342 -18.495 -19.349 1.00 86.31 206 VAL A N 1
ATOM 1567 C CA . VAL A 1 206 ? 10.478 -17.337 -19.054 1.00 86.31 206 VAL A CA 1
ATOM 1568 C C . VAL A 1 206 ? 10.133 -17.288 -17.568 1.00 86.31 206 VAL A C 1
ATOM 1570 O O . VAL A 1 206 ? 10.228 -16.234 -16.940 1.00 86.31 206 VAL A O 1
ATOM 1573 N N . PHE A 1 207 ? 9.790 -18.439 -16.982 1.00 87.25 207 PHE A N 1
ATOM 1574 C CA . PHE A 1 207 ? 9.488 -18.543 -15.557 1.00 87.25 207 PHE A CA 1
ATOM 1575 C C . PHE A 1 207 ? 10.678 -18.125 -14.678 1.00 87.25 207 PHE A C 1
ATOM 1577 O O . PHE A 1 207 ? 10.520 -17.323 -13.757 1.00 87.25 207 PHE A O 1
ATOM 1584 N N . MET A 1 208 ? 11.881 -18.621 -14.981 1.00 91.19 208 MET A N 1
ATOM 1585 C CA . MET A 1 208 ? 13.092 -18.285 -14.225 1.00 91.19 208 MET A CA 1
ATOM 1586 C C . MET A 1 208 ? 13.501 -16.821 -14.428 1.00 91.19 208 MET A C 1
ATOM 1588 O O . MET A 1 208 ? 13.908 -16.177 -13.463 1.00 91.19 208 MET A O 1
ATOM 1592 N N . SER A 1 209 ? 13.336 -16.265 -15.634 1.00 85.88 209 SER A N 1
ATOM 1593 C CA . SER A 1 209 ? 13.540 -14.830 -15.877 1.00 85.88 209 SER A CA 1
ATOM 1594 C C . SER A 1 209 ? 12.591 -13.987 -15.019 1.00 85.88 209 SER A C 1
ATOM 1596 O O . SER A 1 209 ? 13.034 -13.080 -14.326 1.00 85.88 209 SER A O 1
ATOM 1598 N N . TYR A 1 210 ? 11.308 -14.338 -14.937 1.00 81.94 210 TYR A N 1
ATOM 1599 C CA . TYR A 1 210 ? 10.371 -13.611 -14.077 1.00 81.94 210 TYR A CA 1
ATOM 1600 C C . TYR A 1 210 ? 10.771 -13.634 -12.588 1.00 81.94 210 TYR A C 1
ATOM 1602 O O . TYR A 1 210 ? 10.636 -12.623 -11.897 1.00 81.94 210 TYR A O 1
ATOM 1610 N N . LEU A 1 211 ? 11.272 -14.769 -12.085 1.00 83.00 211 LEU A N 1
ATOM 1611 C CA . LEU A 1 211 ? 11.652 -14.918 -10.675 1.00 83.00 211 LEU A CA 1
ATOM 1612 C C . LEU A 1 211 ? 12.977 -14.241 -10.315 1.00 83.00 211 LEU A C 1
ATOM 1614 O O . LEU A 1 211 ? 13.087 -13.649 -9.240 1.00 83.00 211 LEU A O 1
ATOM 1618 N N . PHE A 1 212 ? 13.986 -14.363 -11.175 1.00 85.62 212 PHE A N 1
ATOM 1619 C CA . PHE A 1 212 ? 15.360 -13.975 -10.846 1.00 85.62 212 PHE A CA 1
ATOM 1620 C C . PHE A 1 212 ? 15.827 -12.716 -11.572 1.00 85.62 212 PHE A C 1
ATOM 1622 O O . PHE A 1 212 ? 16.702 -12.012 -11.072 1.00 85.62 212 PHE A O 1
ATOM 1629 N N . ASP A 1 213 ? 15.228 -12.385 -12.712 1.00 83.81 213 ASP A N 1
ATOM 1630 C CA . ASP A 1 213 ? 15.607 -11.246 -13.542 1.00 83.81 213 ASP A CA 1
ATOM 1631 C C . ASP A 1 213 ? 14.615 -10.088 -13.358 1.00 83.81 213 ASP A C 1
ATOM 1633 O O . ASP A 1 213 ? 13.860 -9.693 -14.252 1.00 83.81 213 ASP A O 1
ATOM 1637 N N . ASN A 1 214 ? 14.607 -9.552 -12.133 1.00 73.94 214 ASN A N 1
ATOM 1638 C CA . ASN A 1 214 ? 13.636 -8.557 -11.695 1.00 73.94 214 ASN A CA 1
ATOM 1639 C C . ASN A 1 214 ? 13.647 -7.312 -12.617 1.00 73.94 214 ASN A C 1
ATOM 1641 O O . ASN A 1 214 ? 14.592 -6.512 -12.570 1.00 73.94 214 ASN A O 1
ATOM 1645 N N . PRO A 1 215 ? 12.576 -7.064 -13.395 1.00 71.38 215 PRO A N 1
ATOM 1646 C CA . PRO A 1 215 ? 12.519 -5.934 -14.318 1.00 71.38 215 PRO A CA 1
ATOM 1647 C C . PRO A 1 215 ? 12.591 -4.584 -13.592 1.00 71.38 215 PRO A C 1
ATOM 1649 O O . PRO A 1 215 ? 13.043 -3.602 -14.180 1.00 71.38 215 PRO A O 1
ATOM 1652 N N . THR A 1 216 ? 12.246 -4.515 -12.297 1.00 71.44 216 THR A N 1
ATOM 1653 C CA . THR A 1 216 ? 12.352 -3.264 -11.533 1.00 71.44 216 THR A CA 1
ATOM 1654 C C . THR A 1 216 ? 13.795 -2.806 -11.318 1.00 71.44 216 THR A C 1
ATOM 1656 O O . THR A 1 216 ? 14.026 -1.618 -11.102 1.00 71.44 216 THR A O 1
ATOM 1659 N N . LEU A 1 217 ? 14.772 -3.720 -11.398 1.00 73.88 217 LEU A N 1
ATOM 1660 C CA . LEU A 1 217 ? 16.197 -3.372 -11.328 1.00 73.88 217 LEU A CA 1
ATOM 1661 C C . LEU A 1 217 ? 16.694 -2.696 -12.613 1.00 73.88 217 LEU A C 1
ATOM 1663 O O . LEU A 1 217 ? 17.686 -1.976 -12.580 1.00 73.88 217 LEU A O 1
ATOM 1667 N N . ARG A 1 218 ? 15.976 -2.885 -13.726 1.00 74.06 218 ARG A N 1
ATOM 1668 C CA . ARG A 1 218 ? 16.280 -2.316 -15.047 1.00 74.06 218 ARG A CA 1
ATOM 1669 C C . ARG A 1 218 ? 15.479 -1.042 -15.343 1.00 74.06 218 ARG A C 1
ATOM 1671 O O . ARG A 1 218 ? 15.543 -0.509 -16.448 1.00 74.06 218 ARG A O 1
ATOM 1678 N N . VAL A 1 219 ? 14.719 -0.540 -14.363 1.00 75.00 219 VAL A N 1
ATOM 1679 C CA . VAL A 1 219 ? 13.962 0.714 -14.484 1.00 75.00 219 VAL A CA 1
ATOM 1680 C C . VAL A 1 219 ? 14.925 1.868 -14.696 1.00 75.00 219 VAL A C 1
ATOM 1682 O O . VAL A 1 219 ? 15.745 2.169 -13.832 1.00 75.00 219 VAL A O 1
ATOM 1685 N N . ALA A 1 220 ? 14.778 2.556 -15.829 1.00 81.81 220 ALA A N 1
ATOM 1686 C CA . ALA A 1 220 ? 15.570 3.740 -16.120 1.00 81.81 220 ALA A CA 1
ATOM 1687 C C . ALA A 1 220 ? 15.382 4.794 -15.003 1.00 81.81 220 ALA A C 1
ATOM 1689 O O . ALA A 1 220 ? 14.235 5.163 -14.723 1.00 81.81 220 ALA A O 1
ATOM 1690 N N . PRO A 1 221 ? 16.464 5.343 -14.411 1.00 81.44 221 PRO A N 1
ATOM 1691 C CA . PRO A 1 221 ? 16.393 6.320 -13.318 1.00 81.44 221 PRO A CA 1
ATOM 1692 C C . PRO A 1 221 ? 15.441 7.496 -13.572 1.00 81.44 221 PRO A C 1
ATOM 1694 O O . PRO A 1 221 ? 14.715 7.930 -12.678 1.00 81.44 221 PRO A O 1
ATOM 1697 N N . ARG A 1 222 ? 15.354 7.943 -14.833 1.00 84.50 222 ARG A N 1
ATOM 1698 C CA . ARG A 1 222 ? 14.436 9.000 -15.291 1.00 84.50 222 ARG A CA 1
ATOM 1699 C C . ARG A 1 222 ? 12.968 8.771 -14.908 1.00 84.50 222 ARG A C 1
ATOM 1701 O O . ARG A 1 222 ? 12.223 9.733 -14.782 1.00 84.50 222 ARG A O 1
ATOM 1708 N N . LEU A 1 223 ? 12.535 7.523 -14.723 1.00 84.31 223 LEU A N 1
ATOM 1709 C CA . LEU A 1 223 ? 11.155 7.196 -14.349 1.00 84.31 223 LEU A CA 1
ATOM 1710 C C . LEU A 1 223 ? 10.844 7.535 -12.889 1.00 84.31 223 LEU A C 1
ATOM 1712 O O . LEU A 1 223 ? 9.706 7.866 -12.568 1.00 84.31 223 LEU A O 1
ATOM 1716 N N . TYR A 1 224 ? 11.848 7.521 -12.012 1.00 87.31 224 TYR A N 1
ATOM 1717 C CA . TYR A 1 224 ? 11.712 8.011 -10.638 1.00 87.31 224 TYR A CA 1
ATOM 1718 C C . TYR A 1 224 ? 11.698 9.546 -10.580 1.00 87.31 224 TYR A C 1
ATOM 1720 O O . TYR A 1 224 ? 11.086 10.130 -9.688 1.00 87.31 224 TYR A O 1
ATOM 1728 N N . MET A 1 225 ? 12.287 10.213 -11.575 1.00 86.69 225 MET A N 1
ATOM 1729 C CA . MET A 1 225 ? 12.237 11.674 -11.701 1.00 86.69 225 MET A CA 1
ATOM 1730 C C . MET A 1 225 ? 10.879 12.192 -12.176 1.00 86.69 225 MET A C 1
ATOM 1732 O O . MET A 1 225 ? 10.570 13.367 -11.983 1.00 86.69 225 MET A O 1
ATOM 1736 N N . GLN A 1 226 ? 10.036 11.337 -12.761 1.00 84.69 226 GLN A N 1
ATOM 1737 C CA . GLN A 1 226 ? 8.732 11.770 -13.248 1.00 84.69 226 GLN A CA 1
ATOM 1738 C C . GLN A 1 226 ? 7.808 12.174 -12.085 1.00 84.69 226 GLN A C 1
ATOM 1740 O O . GLN A 1 226 ? 7.633 11.389 -11.147 1.00 84.69 226 GLN A O 1
ATOM 1745 N N . PRO A 1 227 ? 7.118 13.329 -12.174 1.00 88.06 227 PRO A N 1
ATOM 1746 C CA . PRO A 1 227 ? 6.154 13.771 -11.161 1.00 88.06 227 PRO A CA 1
ATOM 1747 C C . PRO A 1 227 ? 5.002 12.786 -10.936 1.00 88.06 227 PRO A C 1
ATOM 1749 O O . PRO A 1 227 ? 4.352 12.803 -9.900 1.00 88.06 227 PRO A O 1
ATOM 1752 N N . VAL A 1 228 ? 4.737 11.902 -11.899 1.00 88.69 228 VAL A N 1
ATOM 1753 C CA . VAL A 1 228 ? 3.705 10.868 -11.784 1.00 88.69 228 VAL A CA 1
ATOM 1754 C C . VAL A 1 228 ? 4.027 9.834 -10.695 1.00 88.69 228 VAL A C 1
ATOM 1756 O O . VAL A 1 228 ? 3.092 9.279 -10.112 1.00 88.69 228 VAL A O 1
ATOM 1759 N N . ASN A 1 229 ? 5.316 9.592 -10.411 1.00 91.31 229 ASN A N 1
ATOM 1760 C CA . ASN A 1 229 ? 5.791 8.639 -9.411 1.00 91.31 229 ASN A CA 1
ATOM 1761 C C . ASN A 1 229 ? 5.891 9.314 -8.038 1.00 91.31 229 ASN A C 1
ATOM 1763 O O . ASN A 1 229 ? 6.646 10.262 -7.827 1.00 91.31 229 ASN A O 1
ATOM 1767 N N . GLN A 1 230 ? 5.111 8.803 -7.101 1.00 94.12 230 GLN A N 1
ATOM 1768 C CA . GLN A 1 230 ? 4.820 9.359 -5.785 1.00 94.12 230 GLN A CA 1
ATOM 1769 C C . GLN A 1 230 ? 5.284 8.413 -4.669 1.00 94.12 230 GLN A C 1
ATOM 1771 O O . GLN A 1 230 ? 4.770 8.452 -3.556 1.00 94.12 230 GLN A O 1
ATOM 1776 N N . SER A 1 231 ? 6.241 7.538 -4.978 1.00 94.69 231 SER A N 1
ATOM 1777 C CA . SER A 1 231 ? 6.928 6.698 -4.000 1.00 94.69 231 SER A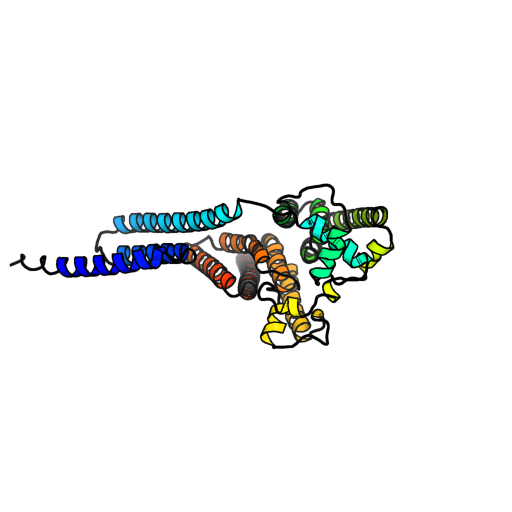 CA 1
ATOM 1778 C C . SER A 1 231 ? 7.941 7.492 -3.170 1.00 94.69 231 SER A C 1
ATOM 1780 O O . SER A 1 231 ? 8.389 8.578 -3.561 1.00 94.69 231 SER A O 1
ATOM 1782 N N . LEU A 1 232 ? 8.353 6.922 -2.035 1.00 95.06 232 LEU A N 1
ATOM 1783 C CA . LEU A 1 232 ? 9.426 7.459 -1.197 1.00 95.06 232 LEU A CA 1
ATOM 1784 C C . LEU A 1 232 ? 10.711 7.650 -2.000 1.00 95.06 232 LEU A C 1
ATOM 1786 O O . LEU A 1 232 ? 11.305 8.721 -1.979 1.00 95.06 232 LEU A O 1
ATOM 1790 N N . ILE A 1 233 ? 11.114 6.624 -2.744 1.00 93.62 233 ILE A N 1
ATOM 1791 C CA . ILE A 1 233 ? 12.355 6.648 -3.508 1.00 93.62 233 ILE A CA 1
ATOM 1792 C C . ILE A 1 233 ? 12.352 7.720 -4.601 1.00 93.62 233 ILE A C 1
ATOM 1794 O O . ILE A 1 233 ? 13.313 8.474 -4.721 1.00 93.62 233 ILE A O 1
ATOM 1798 N N . ALA A 1 234 ? 11.249 7.859 -5.338 1.00 92.69 234 ALA A N 1
ATOM 1799 C CA . ALA A 1 234 ? 11.094 8.903 -6.344 1.00 92.69 234 ALA A CA 1
ATOM 1800 C C . ALA A 1 234 ? 11.141 10.305 -5.720 1.00 92.69 234 ALA A C 1
ATOM 1802 O O . ALA A 1 234 ? 11.770 11.217 -6.257 1.00 92.69 234 ALA A O 1
ATOM 1803 N N . THR A 1 235 ? 10.522 10.465 -4.550 1.00 94.25 235 THR A N 1
ATOM 1804 C CA . THR A 1 235 ? 10.544 11.723 -3.796 1.00 94.25 235 THR A CA 1
ATOM 1805 C C . THR A 1 235 ? 11.952 12.073 -3.322 1.00 94.25 235 THR A C 1
ATOM 1807 O O . THR A 1 235 ? 12.373 13.214 -3.490 1.00 94.25 235 THR A O 1
ATOM 1810 N N . LEU A 1 236 ? 12.700 11.101 -2.794 1.00 92.56 236 LEU A N 1
ATOM 1811 C CA . LEU A 1 236 ? 14.080 11.298 -2.351 1.00 92.56 236 LEU A CA 1
ATOM 1812 C C . LEU A 1 236 ? 15.007 11.667 -3.510 1.00 92.56 236 LEU A C 1
ATOM 1814 O O . LEU A 1 236 ? 15.768 12.620 -3.386 1.00 92.56 236 LEU A O 1
ATOM 1818 N N . ILE A 1 237 ? 14.923 10.961 -4.641 1.00 91.00 237 ILE A N 1
ATOM 1819 C CA . ILE A 1 237 ? 15.772 11.249 -5.806 1.00 91.00 237 ILE A CA 1
ATOM 1820 C C . ILE A 1 237 ? 15.529 12.682 -6.301 1.00 91.00 237 ILE A C 1
ATOM 1822 O O . ILE A 1 237 ? 16.489 13.427 -6.498 1.00 91.00 237 ILE A O 1
ATOM 1826 N N . ARG A 1 238 ? 14.261 13.102 -6.426 1.00 90.81 238 ARG A N 1
ATOM 1827 C CA . ARG A 1 238 ? 13.918 14.478 -6.825 1.00 90.81 238 ARG A CA 1
ATOM 1828 C C . ARG A 1 238 ? 14.384 15.521 -5.812 1.00 90.81 238 ARG A C 1
ATOM 1830 O O . ARG A 1 238 ? 14.891 16.559 -6.215 1.00 90.81 238 ARG A O 1
ATOM 1837 N N . ALA A 1 239 ? 14.211 15.256 -4.518 1.00 91.69 239 ALA A N 1
ATOM 1838 C CA . ALA A 1 239 ? 14.586 16.193 -3.460 1.00 91.69 239 ALA A CA 1
ATOM 1839 C C . ALA A 1 239 ? 16.108 16.378 -3.344 1.00 91.69 239 ALA A C 1
ATOM 1841 O O . ALA A 1 239 ? 16.569 17.469 -3.027 1.00 91.69 239 ALA A O 1
ATOM 1842 N N . LEU A 1 240 ? 16.881 15.322 -3.605 1.00 89.62 240 LEU A N 1
ATOM 1843 C CA . LEU A 1 240 ? 18.341 15.331 -3.495 1.00 89.62 240 LEU A CA 1
ATOM 1844 C C . LEU A 1 240 ? 19.048 15.773 -4.784 1.00 89.62 240 LEU A C 1
ATOM 1846 O O . LEU A 1 240 ? 20.272 15.886 -4.780 1.00 89.62 240 LEU A O 1
ATOM 1850 N N . GLY A 1 241 ? 18.311 15.966 -5.884 1.00 86.75 241 GLY A N 1
ATOM 1851 C CA . GLY A 1 241 ? 18.881 16.328 -7.186 1.00 86.75 241 GLY A CA 1
ATOM 1852 C C . GLY A 1 241 ? 19.903 15.315 -7.715 1.00 86.75 241 GLY A C 1
ATOM 1853 O O . GLY A 1 241 ? 20.775 15.678 -8.495 1.00 86.75 241 GLY A O 1
ATOM 1854 N N . HIS A 1 242 ? 19.846 14.060 -7.257 1.00 78.88 242 HIS A N 1
ATOM 1855 C CA . HIS A 1 242 ? 20.822 13.039 -7.629 1.00 78.88 242 HIS A CA 1
ATOM 1856 C C . HIS A 1 242 ? 20.494 12.479 -9.015 1.00 78.88 242 HIS A C 1
ATOM 1858 O O . HIS A 1 242 ? 19.541 11.705 -9.169 1.00 78.88 242 HIS A O 1
ATOM 1864 N N . ASP A 1 243 ? 21.325 12.807 -10.004 1.00 70.00 243 ASP A N 1
ATOM 1865 C CA . ASP A 1 243 ? 21.354 12.098 -11.280 1.00 70.00 243 ASP A CA 1
ATOM 1866 C C . ASP A 1 243 ? 21.747 10.644 -11.010 1.00 70.00 243 ASP A C 1
ATOM 1868 O O . ASP A 1 243 ? 22.901 10.302 -10.760 1.00 70.00 243 ASP A O 1
ATOM 1872 N N . SER A 1 244 ? 20.752 9.761 -10.981 1.00 61.41 244 SER A N 1
ATOM 1873 C CA . SER A 1 244 ? 20.891 8.387 -10.483 1.00 61.41 244 SER A CA 1
ATOM 1874 C C . SER A 1 244 ? 21.511 7.447 -11.526 1.00 61.41 244 SER A C 1
ATOM 1876 O O . SER A 1 244 ? 21.149 6.278 -11.620 1.00 61.41 244 SER A O 1
ATOM 1878 N N . SER A 1 245 ? 22.435 7.954 -12.344 1.00 62.47 245 SER A N 1
ATOM 1879 C CA . SER A 1 245 ? 23.015 7.230 -13.479 1.00 62.47 245 SER A CA 1
ATOM 1880 C C . SER A 1 245 ? 23.926 6.066 -13.073 1.00 62.47 245 SER A C 1
ATOM 1882 O O . SER A 1 245 ? 24.101 5.155 -13.875 1.00 62.47 245 SER A O 1
ATOM 1884 N N . ALA A 1 246 ? 24.468 6.052 -11.848 1.00 61.09 246 ALA A N 1
ATOM 1885 C CA . ALA A 1 246 ? 25.508 5.092 -11.459 1.00 61.09 246 ALA A CA 1
ATOM 1886 C C . ALA A 1 246 ? 25.072 3.978 -10.484 1.00 61.09 246 ALA A C 1
ATOM 1888 O O . ALA A 1 246 ? 25.726 2.940 -10.441 1.00 61.09 246 ALA A O 1
ATOM 1889 N N . ALA A 1 247 ? 23.996 4.149 -9.704 1.00 70.56 247 ALA A N 1
ATOM 1890 C CA . ALA A 1 247 ? 23.607 3.182 -8.670 1.00 70.56 247 ALA A CA 1
ATOM 1891 C C . ALA A 1 247 ? 22.127 2.777 -8.776 1.00 70.56 247 ALA A C 1
ATOM 1893 O O . ALA A 1 247 ? 21.279 3.641 -9.024 1.00 70.56 247 ALA A O 1
ATOM 1894 N N . PRO A 1 248 ? 21.780 1.492 -8.536 1.00 80.25 248 PRO A N 1
ATOM 1895 C CA . PRO A 1 248 ? 20.392 1.064 -8.441 1.00 80.25 248 PRO A CA 1
ATOM 1896 C C . PRO A 1 248 ? 19.667 1.916 -7.407 1.00 80.25 248 PRO A C 1
ATOM 1898 O O . PRO A 1 248 ? 20.123 2.038 -6.272 1.00 80.25 248 PRO A O 1
ATOM 1901 N N . ALA A 1 249 ? 18.519 2.476 -7.780 1.00 79.88 249 ALA A N 1
ATOM 1902 C CA . ALA A 1 249 ? 17.763 3.372 -6.915 1.00 79.88 249 ALA A CA 1
ATOM 1903 C C . ALA A 1 249 ? 17.540 2.746 -5.514 1.00 79.88 249 ALA A C 1
ATOM 1905 O O . ALA A 1 249 ? 17.707 3.409 -4.491 1.00 79.88 249 ALA A O 1
ATOM 1906 N N . LEU A 1 250 ? 17.213 1.449 -5.464 1.00 83.00 250 LEU A N 1
ATOM 1907 C CA . LEU A 1 250 ? 16.949 0.703 -4.226 1.00 83.00 250 LEU A CA 1
ATOM 1908 C C . LEU A 1 250 ? 18.164 0.574 -3.294 1.00 83.00 250 LEU A C 1
ATOM 1910 O O . LEU A 1 250 ? 17.980 0.319 -2.108 1.00 83.00 250 LEU A O 1
ATOM 1914 N N . ALA A 1 251 ? 19.381 0.760 -3.806 1.00 87.00 251 ALA A N 1
ATOM 1915 C CA . ALA A 1 251 ? 20.611 0.751 -3.018 1.00 87.00 251 ALA A CA 1
ATOM 1916 C C . ALA A 1 251 ? 20.934 2.125 -2.400 1.00 87.00 251 ALA A C 1
ATOM 1918 O O . ALA A 1 251 ? 21.958 2.276 -1.737 1.00 87.00 251 ALA A O 1
ATOM 1919 N N . ASN A 1 252 ? 20.084 3.140 -2.602 1.00 88.00 252 ASN A N 1
ATOM 1920 C CA . ASN A 1 252 ? 20.284 4.455 -2.006 1.00 88.00 252 ASN A CA 1
ATOM 1921 C C . ASN A 1 252 ? 20.221 4.358 -0.462 1.00 88.00 252 ASN A C 1
ATOM 1923 O O . ASN A 1 252 ? 19.190 3.950 0.081 1.00 88.00 252 ASN A O 1
ATOM 1927 N N . PRO A 1 253 ? 21.275 4.765 0.272 1.00 91.25 253 PRO A N 1
ATOM 1928 C CA . PRO A 1 253 ? 21.334 4.588 1.722 1.00 91.25 253 PRO A CA 1
ATOM 1929 C C . PRO A 1 253 ? 20.254 5.389 2.456 1.00 91.25 253 PRO A C 1
ATOM 1931 O O . PRO A 1 253 ? 19.691 4.903 3.434 1.00 91.25 253 PRO A O 1
ATOM 1934 N N . ILE A 1 254 ? 19.893 6.580 1.966 1.00 91.50 254 ILE A N 1
ATOM 1935 C CA . ILE A 1 254 ? 18.827 7.398 2.562 1.00 91.50 254 ILE A CA 1
ATOM 1936 C C . ILE A 1 254 ? 17.479 6.695 2.397 1.00 91.50 254 ILE A C 1
ATOM 1938 O O . ILE A 1 254 ? 16.694 6.655 3.345 1.00 91.50 254 ILE A O 1
ATOM 1942 N N . PHE A 1 255 ? 17.218 6.092 1.234 1.00 92.56 255 PHE A N 1
ATOM 1943 C CA . PHE A 1 255 ? 16.024 5.270 1.028 1.00 92.56 255 PHE A CA 1
ATOM 1944 C C . PHE A 1 255 ? 16.000 4.061 1.969 1.00 92.56 255 PHE A C 1
ATOM 1946 O O . PHE A 1 255 ? 14.974 3.812 2.594 1.00 92.56 255 PHE A O 1
ATOM 1953 N N . LEU A 1 256 ? 17.118 3.348 2.126 1.00 93.19 256 LEU A N 1
ATOM 1954 C CA . LEU A 1 256 ? 17.197 2.194 3.027 1.00 93.19 256 LEU A CA 1
ATOM 1955 C C . LEU A 1 256 ? 16.931 2.583 4.487 1.00 93.19 256 LEU A C 1
ATOM 1957 O O . LEU A 1 256 ? 16.153 1.910 5.162 1.00 93.19 256 LEU A O 1
ATOM 1961 N N . VAL A 1 257 ? 17.510 3.688 4.967 1.00 94.12 257 VAL A N 1
ATOM 1962 C CA . VAL A 1 257 ? 17.272 4.175 6.336 1.00 94.12 257 VAL A CA 1
ATOM 1963 C C . VAL A 1 257 ? 15.828 4.642 6.514 1.00 94.12 257 VAL A C 1
ATOM 1965 O O . VAL A 1 257 ? 15.136 4.176 7.417 1.00 94.12 257 VAL A O 1
ATOM 1968 N N . THR A 1 258 ? 15.340 5.539 5.656 1.00 94.38 258 THR A N 1
ATOM 1969 C CA . THR A 1 258 ? 13.983 6.103 5.789 1.00 94.38 258 THR A CA 1
ATOM 1970 C C . THR A 1 258 ? 12.899 5.049 5.567 1.00 94.38 258 THR A C 1
ATOM 1972 O O . THR A 1 258 ? 11.942 4.969 6.339 1.00 94.38 258 THR A O 1
ATOM 1975 N N . GLY A 1 259 ? 13.068 4.189 4.565 1.00 95.12 259 GLY A N 1
ATOM 1976 C CA . GLY A 1 259 ? 12.180 3.065 4.298 1.00 95.12 259 GLY A CA 1
ATOM 1977 C C . GLY A 1 259 ? 12.223 2.014 5.405 1.00 95.12 259 GLY A C 1
ATOM 1978 O O . GLY A 1 259 ? 11.175 1.501 5.806 1.00 95.12 259 GLY A O 1
ATOM 1979 N N . GLY A 1 260 ? 13.406 1.746 5.963 1.00 94.56 260 GLY A N 1
ATOM 1980 C CA . GLY A 1 260 ? 13.585 0.894 7.137 1.00 94.56 260 GLY A CA 1
ATOM 1981 C C . GLY A 1 260 ? 12.829 1.427 8.353 1.00 94.56 260 GLY A C 1
ATOM 1982 O O . GLY A 1 260 ? 12.058 0.688 8.960 1.00 94.56 260 GLY A O 1
ATOM 1983 N N . LEU A 1 261 ? 12.950 2.722 8.657 1.00 95.75 261 LEU A N 1
ATOM 1984 C CA . LEU A 1 261 ? 12.216 3.370 9.751 1.00 95.75 261 LEU A CA 1
ATOM 1985 C C . LEU A 1 261 ? 10.695 3.300 9.555 1.00 95.75 261 LEU A C 1
ATOM 1987 O O . LEU A 1 261 ? 9.981 2.898 10.474 1.00 95.75 261 LEU A O 1
ATOM 1991 N N . LEU A 1 262 ? 10.192 3.621 8.357 1.00 96.06 262 LEU A N 1
ATOM 1992 C CA . LEU A 1 262 ? 8.763 3.491 8.038 1.00 96.06 262 LEU A CA 1
ATOM 1993 C C . LEU A 1 262 ? 8.269 2.050 8.216 1.00 96.06 262 LEU A C 1
ATOM 1995 O O . LEU A 1 262 ? 7.167 1.835 8.724 1.00 96.06 262 LEU A O 1
ATOM 1999 N N . SER A 1 263 ? 9.088 1.070 7.830 1.00 95.44 263 SER A N 1
ATOM 2000 C CA . SER A 1 263 ? 8.786 -0.355 7.989 1.00 95.44 263 SER A CA 1
ATOM 2001 C C . SER A 1 263 ? 8.744 -0.752 9.461 1.00 95.44 263 SER A C 1
ATOM 2003 O O . SER A 1 263 ? 7.765 -1.350 9.900 1.00 95.44 263 SER A O 1
ATOM 2005 N N . LEU A 1 264 ? 9.754 -0.366 10.245 1.00 95.62 264 LEU A N 1
ATOM 2006 C CA . LEU A 1 264 ? 9.825 -0.650 11.679 1.00 95.62 264 LEU A CA 1
ATOM 2007 C C . LEU A 1 264 ? 8.620 -0.079 12.429 1.00 95.62 264 LEU A C 1
ATOM 2009 O O . LEU A 1 264 ? 8.002 -0.796 13.212 1.00 95.62 264 LEU A O 1
ATOM 2013 N N . VAL A 1 265 ? 8.240 1.171 12.154 1.00 96.50 265 VAL A N 1
ATOM 2014 C CA . VAL A 1 265 ? 7.059 1.792 12.775 1.00 96.50 265 VAL A CA 1
ATOM 2015 C C . VAL A 1 265 ? 5.780 1.075 12.341 1.00 96.50 265 VAL A C 1
ATOM 2017 O O . VAL A 1 265 ? 4.978 0.687 13.187 1.00 96.50 265 VAL A O 1
ATOM 2020 N N . SER A 1 266 ? 5.595 0.854 11.037 1.00 95.81 266 SER A N 1
ATOM 2021 C CA . SER A 1 266 ? 4.363 0.254 10.504 1.00 95.81 266 SER A CA 1
ATOM 2022 C C . SER A 1 266 ? 4.155 -1.171 11.016 1.00 95.81 266 SER A C 1
ATOM 2024 O O . SER A 1 266 ? 3.075 -1.502 11.504 1.00 95.81 266 SER A O 1
ATOM 2026 N N . PHE A 1 267 ? 5.190 -2.011 10.953 1.00 95.00 267 PHE A N 1
ATOM 2027 C CA . PHE A 1 267 ? 5.112 -3.392 11.423 1.00 95.00 267 PHE A CA 1
ATOM 2028 C C . PHE A 1 267 ? 5.136 -3.489 12.948 1.00 95.00 267 PHE A C 1
ATOM 2030 O O . PHE A 1 267 ? 4.430 -4.327 13.501 1.00 95.00 267 PHE A O 1
ATOM 2037 N N . GLY A 1 268 ? 5.867 -2.610 13.636 1.00 94.62 268 GLY A N 1
ATOM 2038 C CA . GLY A 1 268 ? 5.848 -2.522 15.095 1.00 94.62 268 GLY A CA 1
ATOM 2039 C C . GLY A 1 268 ? 4.436 -2.278 15.618 1.00 94.62 268 GLY A C 1
ATOM 2040 O O . GLY A 1 268 ? 3.939 -3.071 16.414 1.00 94.62 268 GLY A O 1
ATOM 2041 N N . VAL A 1 269 ? 3.748 -1.258 15.094 1.00 95.00 269 VAL A N 1
ATOM 2042 C CA . VAL A 1 269 ? 2.347 -0.976 15.452 1.00 95.00 269 VAL A CA 1
ATOM 2043 C C . VAL A 1 269 ? 1.429 -2.120 15.026 1.00 95.00 269 VAL A C 1
ATOM 2045 O O . VAL A 1 269 ? 0.594 -2.556 15.811 1.00 95.00 269 VAL A O 1
ATOM 2048 N N . LEU A 1 270 ? 1.594 -2.674 13.821 1.00 94.75 270 LEU A N 1
ATOM 2049 C CA . LEU A 1 270 ? 0.778 -3.805 13.360 1.00 94.75 270 LEU A CA 1
ATOM 2050 C C . LEU A 1 270 ? 0.828 -5.000 14.328 1.00 94.75 270 LEU A C 1
ATOM 2052 O O . LEU A 1 270 ? -0.203 -5.628 14.575 1.00 94.75 270 LEU A O 1
ATOM 2056 N N . LEU A 1 271 ? 2.003 -5.304 14.886 1.00 92.81 271 LEU A N 1
ATOM 2057 C CA . LEU A 1 271 ? 2.203 -6.401 15.836 1.00 92.81 271 LEU A CA 1
ATOM 2058 C C . LEU A 1 271 ? 1.634 -6.103 17.233 1.00 92.81 271 LEU A C 1
ATOM 2060 O O . LEU A 1 271 ? 1.308 -7.046 17.962 1.00 92.81 271 LEU A O 1
ATOM 2064 N N . THR A 1 272 ? 1.480 -4.830 17.617 1.00 92.75 272 THR A N 1
ATOM 2065 C CA . THR A 1 272 ? 0.845 -4.456 18.893 1.00 92.75 272 THR A CA 1
ATOM 2066 C C . THR A 1 272 ? -0.680 -4.478 18.826 1.00 92.75 272 THR A C 1
ATOM 2068 O O . THR A 1 272 ? -1.315 -4.643 19.869 1.00 92.75 272 THR A O 1
ATOM 2071 N N . LEU A 1 273 ? -1.281 -4.392 17.631 1.00 90.56 273 LEU A N 1
ATOM 2072 C CA . LEU A 1 273 ? -2.738 -4.361 17.466 1.00 90.56 273 LEU A CA 1
ATOM 2073 C C . LEU A 1 273 ? -3.423 -5.636 17.992 1.00 90.56 273 LEU A C 1
ATOM 2075 O O . LEU A 1 273 ? -3.207 -6.759 17.519 1.00 90.56 273 LEU A O 1
ATOM 2079 N N . ARG A 1 274 ? -4.357 -5.456 18.932 1.00 88.19 274 ARG A N 1
ATOM 2080 C CA . ARG A 1 274 ? -5.169 -6.534 19.526 1.00 88.19 274 ARG A CA 1
ATOM 2081 C C . ARG A 1 274 ? -6.668 -6.260 19.392 1.00 88.19 274 ARG A C 1
ATOM 2083 O O . ARG A 1 274 ? -7.106 -5.121 19.257 1.00 88.19 274 ARG A O 1
ATOM 2090 N N . GLY A 1 275 ? -7.464 -7.332 19.420 1.00 86.44 275 GLY A N 1
ATOM 2091 C CA . GLY A 1 275 ? -8.929 -7.263 19.463 1.00 86.44 275 GLY A CA 1
ATOM 2092 C C . GLY A 1 275 ? -9.542 -6.392 18.360 1.00 86.44 275 GLY A C 1
ATOM 2093 O O . GLY A 1 275 ? -9.243 -6.571 17.179 1.00 86.44 275 GLY A O 1
ATOM 2094 N N . VAL A 1 276 ? -10.385 -5.435 18.761 1.00 79.12 276 VAL A N 1
ATOM 2095 C CA . VAL A 1 276 ? -11.123 -4.525 17.865 1.00 79.12 276 VAL A CA 1
ATOM 2096 C C . VAL A 1 276 ? -10.185 -3.660 17.014 1.00 79.12 276 VAL A C 1
ATOM 2098 O O . VAL A 1 276 ? -10.517 -3.333 15.872 1.00 79.12 276 VAL A O 1
ATOM 2101 N N . HIS A 1 277 ? -8.985 -3.345 17.509 1.00 87.19 277 HIS A N 1
ATOM 2102 C CA . HIS A 1 277 ? -8.021 -2.507 16.793 1.00 87.19 277 HIS A CA 1
ATOM 2103 C C . HIS A 1 277 ? -7.334 -3.245 15.636 1.00 87.19 277 HIS A C 1
ATOM 2105 O O . HIS A 1 277 ? -6.822 -2.596 14.728 1.00 87.19 277 HIS A O 1
ATOM 2111 N N . ARG A 1 278 ? -7.431 -4.584 15.550 1.00 87.00 278 ARG A N 1
ATOM 2112 C CA . ARG A 1 278 ? -6.899 -5.365 14.409 1.00 87.00 278 ARG A CA 1
ATOM 2113 C C . ARG A 1 278 ? -7.456 -4.937 13.055 1.00 87.00 278 ARG A C 1
ATOM 2115 O O . ARG A 1 278 ? -6.850 -5.231 12.025 1.00 87.00 278 ARG A O 1
ATOM 2122 N N . ARG A 1 279 ? -8.607 -4.259 13.011 1.00 88.12 279 ARG A N 1
ATOM 2123 C CA . ARG A 1 279 ? -9.140 -3.713 11.755 1.00 88.12 279 ARG A CA 1
ATOM 2124 C C . ARG A 1 279 ? -8.213 -2.662 11.132 1.00 88.12 279 ARG A C 1
ATOM 2126 O O . ARG A 1 279 ? -8.190 -2.573 9.911 1.00 88.12 279 ARG A O 1
ATOM 2133 N N . TRP A 1 280 ? -7.434 -1.934 11.939 1.00 93.19 280 TRP A N 1
ATOM 2134 C CA . TRP A 1 280 ? -6.498 -0.900 11.483 1.00 93.19 280 TRP A CA 1
ATOM 2135 C C . TRP A 1 280 ? -5.276 -1.442 10.749 1.00 93.19 280 TRP A C 1
ATOM 2137 O O . TRP A 1 280 ? -4.670 -0.697 9.983 1.00 93.19 280 TRP A O 1
ATOM 2147 N N . GLY A 1 281 ? -4.947 -2.728 10.912 1.00 92.88 281 GLY A N 1
ATOM 2148 C CA . GLY A 1 281 ? -3.772 -3.324 10.273 1.00 92.88 281 GLY A CA 1
ATOM 2149 C C . GLY A 1 281 ? -3.747 -3.102 8.762 1.00 92.88 281 GLY A C 1
ATOM 2150 O O . GLY A 1 281 ? -2.729 -2.717 8.202 1.00 92.88 281 GLY A O 1
ATOM 2151 N N . MET A 1 282 ? -4.906 -3.193 8.113 1.00 89.25 282 MET A N 1
ATOM 2152 C CA . MET A 1 282 ? -5.013 -2.932 6.682 1.00 89.25 282 MET A CA 1
ATOM 2153 C C . MET A 1 282 ? -4.855 -1.456 6.301 1.00 89.25 282 MET A C 1
ATOM 2155 O O . MET A 1 282 ? -4.295 -1.166 5.249 1.00 89.25 282 MET A O 1
ATOM 2159 N N . ALA A 1 283 ? -5.316 -0.515 7.130 1.00 93.69 283 ALA A N 1
ATOM 2160 C CA . ALA A 1 283 ? -5.089 0.913 6.896 1.00 93.69 283 ALA A CA 1
ATOM 2161 C C . ALA A 1 283 ? -3.590 1.246 6.974 1.00 93.69 283 ALA A C 1
ATOM 2163 O O . ALA A 1 283 ? -3.071 1.963 6.115 1.00 93.69 283 ALA A O 1
ATOM 2164 N N . ILE A 1 284 ? -2.890 0.661 7.953 1.00 96.06 284 ILE A N 1
ATOM 2165 C CA . ILE A 1 284 ? -1.434 0.776 8.101 1.00 96.06 284 ILE A CA 1
ATOM 2166 C C . ILE A 1 284 ? -0.744 0.188 6.871 1.00 96.06 284 ILE A C 1
ATOM 2168 O O . ILE A 1 284 ? 0.032 0.875 6.217 1.00 96.06 284 ILE A O 1
ATOM 2172 N N . LEU A 1 285 ? -1.067 -1.054 6.509 1.00 94.81 285 LEU A N 1
ATOM 2173 C CA . LEU A 1 285 ? -0.416 -1.757 5.404 1.00 94.81 285 LEU A CA 1
ATOM 2174 C C . LEU A 1 285 ? -0.680 -1.103 4.044 1.00 94.81 285 LEU A C 1
ATOM 2176 O O . LEU A 1 285 ? 0.233 -1.018 3.229 1.00 94.81 285 LEU A O 1
ATOM 2180 N N . THR A 1 286 ? -1.891 -0.593 3.808 1.00 92.12 286 THR A N 1
ATOM 2181 C CA . THR A 1 286 ? -2.245 0.098 2.555 1.00 92.12 286 THR A CA 1
ATOM 2182 C C . THR A 1 286 ? -1.469 1.404 2.406 1.00 92.12 286 THR A C 1
ATOM 2184 O O . THR A 1 286 ? -0.897 1.672 1.352 1.00 92.12 286 THR A O 1
ATOM 2187 N N . THR A 1 287 ? -1.421 2.222 3.460 1.00 96.00 287 THR A N 1
ATOM 2188 C CA . THR A 1 287 ? -0.694 3.502 3.426 1.00 96.00 287 THR A CA 1
ATOM 2189 C C . THR A 1 287 ? 0.820 3.288 3.370 1.00 96.00 287 THR A C 1
ATOM 2191 O O . THR A 1 287 ? 1.499 3.946 2.586 1.00 96.00 287 THR A O 1
ATOM 2194 N N . TYR A 1 288 ? 1.340 2.301 4.101 1.00 96.75 288 TYR A N 1
ATOM 2195 C CA . TYR A 1 288 ? 2.734 1.861 4.020 1.00 96.75 288 TYR A CA 1
ATOM 2196 C C . TYR A 1 288 ? 3.120 1.392 2.607 1.00 96.75 288 TYR A C 1
ATOM 2198 O O . TYR A 1 288 ? 4.131 1.840 2.064 1.00 96.75 288 TYR A O 1
ATOM 2206 N N . ALA A 1 289 ? 2.295 0.545 1.983 1.00 94.19 289 ALA A N 1
ATOM 2207 C CA . ALA A 1 289 ? 2.495 0.064 0.618 1.00 94.19 289 ALA A CA 1
ATOM 2208 C C . ALA A 1 289 ? 2.609 1.218 -0.387 1.00 94.19 289 ALA A C 1
ATOM 2210 O O . ALA A 1 289 ? 3.523 1.227 -1.211 1.00 94.19 289 ALA A O 1
ATOM 2211 N N . LEU A 1 290 ? 1.721 2.214 -0.289 1.00 93.75 290 LEU A N 1
ATOM 2212 C CA . LEU A 1 290 ? 1.762 3.406 -1.139 1.00 93.75 290 LEU A CA 1
ATOM 2213 C C . LEU A 1 290 ? 3.058 4.211 -0.958 1.00 93.75 290 LEU A C 1
ATOM 2215 O O . LEU A 1 290 ? 3.563 4.773 -1.926 1.00 93.75 290 LEU A O 1
ATOM 2219 N N . LEU A 1 291 ? 3.622 4.256 0.249 1.00 95.81 291 LEU A N 1
ATOM 2220 C CA . LEU A 1 291 ? 4.861 4.990 0.515 1.00 95.81 291 LEU A CA 1
ATOM 2221 C C . LEU A 1 291 ? 6.105 4.256 0.002 1.00 95.81 291 LEU A C 1
ATOM 2223 O O . LEU A 1 291 ? 6.946 4.866 -0.656 1.00 95.81 291 LEU A O 1
ATOM 2227 N N . ILE A 1 292 ? 6.237 2.963 0.301 1.00 95.25 292 ILE A N 1
ATOM 2228 C CA . ILE A 1 292 ? 7.482 2.213 0.067 1.00 95.25 292 ILE A CA 1
ATOM 2229 C C . ILE A 1 292 ? 7.590 1.655 -1.347 1.00 95.25 292 ILE A C 1
ATOM 2231 O O . ILE A 1 292 ? 8.701 1.490 -1.852 1.00 95.25 292 ILE A O 1
ATOM 2235 N N . TYR A 1 293 ? 6.469 1.370 -2.007 1.00 92.25 293 TYR A N 1
ATOM 2236 C CA . TYR A 1 293 ? 6.521 0.744 -3.317 1.00 92.25 293 TYR A CA 1
ATOM 2237 C C . TYR A 1 293 ? 7.163 1.669 -4.360 1.00 92.25 293 TYR A C 1
ATOM 2239 O O . TYR A 1 293 ? 6.641 2.758 -4.598 1.00 92.25 293 TYR A O 1
ATOM 2247 N N . PRO A 1 294 ? 8.255 1.251 -5.033 1.00 89.94 294 PRO A N 1
ATOM 2248 C CA . PRO A 1 294 ? 9.038 2.133 -5.906 1.00 89.94 294 PRO A CA 1
ATOM 2249 C C . PRO A 1 294 ? 8.256 2.732 -7.080 1.00 89.94 294 PRO A C 1
ATOM 2251 O O . PRO A 1 294 ? 8.637 3.762 -7.633 1.00 89.94 294 PRO A O 1
ATOM 2254 N N . GLN A 1 295 ? 7.160 2.087 -7.473 1.00 88.75 295 GLN A N 1
ATOM 2255 C CA . GLN A 1 295 ? 6.332 2.487 -8.607 1.00 88.75 295 GLN A CA 1
ATOM 2256 C C . GLN A 1 295 ? 4.941 2.949 -8.167 1.00 88.75 295 GLN A C 1
ATOM 2258 O O . GLN A 1 295 ? 3.977 2.803 -8.918 1.00 88.75 295 GLN A O 1
ATOM 2263 N N . THR A 1 296 ? 4.798 3.498 -6.956 1.00 90.56 296 THR A N 1
ATOM 2264 C CA . THR A 1 296 ? 3.538 4.143 -6.578 1.00 90.56 296 THR A CA 1
ATOM 2265 C C . THR A 1 296 ? 3.283 5.342 -7.475 1.00 90.56 296 THR A C 1
ATOM 2267 O O . THR A 1 296 ? 4.027 6.315 -7.443 1.00 90.56 296 THR A O 1
ATOM 2270 N N . LEU A 1 297 ? 2.210 5.293 -8.260 1.00 88.94 297 LEU A N 1
ATOM 2271 C CA . LEU A 1 297 ? 1.777 6.404 -9.100 1.00 88.94 297 LEU A CA 1
ATOM 2272 C C . LEU A 1 297 ? 0.679 7.205 -8.396 1.00 88.94 297 LEU A C 1
ATOM 2274 O O . LEU A 1 297 ? -0.056 6.659 -7.574 1.00 88.94 297 LEU A O 1
ATOM 2278 N N . HIS A 1 298 ? 0.526 8.484 -8.744 1.00 83.56 298 HIS A N 1
ATOM 2279 C CA . HIS A 1 298 ? -0.467 9.375 -8.119 1.00 83.56 298 HIS A CA 1
ATOM 2280 C C . HIS A 1 298 ? -1.900 8.800 -8.098 1.00 83.56 298 HIS A C 1
ATOM 2282 O O . HIS A 1 298 ? -2.632 8.994 -7.132 1.00 83.56 298 HIS A O 1
ATOM 2288 N N . HIS A 1 299 ? -2.309 8.041 -9.123 1.00 81.62 299 HIS A N 1
ATOM 2289 C CA . HIS A 1 299 ? -3.653 7.459 -9.183 1.00 81.62 299 HIS A CA 1
ATOM 2290 C C . HIS A 1 299 ? -3.867 6.292 -8.202 1.00 81.62 299 HIS A C 1
ATOM 2292 O O . HIS A 1 299 ? -5.013 5.971 -7.891 1.00 81.62 299 HIS A O 1
ATOM 2298 N N . TYR A 1 300 ? -2.808 5.683 -7.654 1.00 86.12 300 TYR A N 1
ATOM 2299 C CA . TYR A 1 300 ? -2.946 4.655 -6.612 1.00 86.12 300 TYR A CA 1
ATOM 2300 C C . TYR A 1 300 ? -3.408 5.233 -5.274 1.00 86.12 300 TYR A C 1
ATOM 2302 O O . TYR A 1 300 ? -3.968 4.502 -4.460 1.00 86.12 300 TYR A O 1
ATOM 2310 N N . SER A 1 301 ? -3.271 6.543 -5.055 1.00 86.88 301 SER A N 1
ATOM 2311 C CA . SER A 1 301 ? -3.787 7.206 -3.854 1.00 86.88 301 SER A CA 1
ATOM 2312 C C . SER A 1 301 ? -5.316 7.148 -3.734 1.00 86.88 301 SER A C 1
ATOM 2314 O O . SER A 1 301 ? -5.846 7.442 -2.668 1.00 86.88 301 SER A O 1
ATOM 2316 N N . VAL A 1 302 ? -6.045 6.667 -4.753 1.00 83.94 302 VAL A N 1
ATOM 2317 C CA . VAL A 1 302 ? -7.462 6.274 -4.609 1.00 83.94 302 VAL A CA 1
ATOM 2318 C C . VAL A 1 302 ? -7.674 5.266 -3.471 1.00 83.94 302 VAL A C 1
ATOM 2320 O O . VAL A 1 302 ? -8.718 5.256 -2.825 1.00 83.94 302 VAL A O 1
ATOM 2323 N N . LEU A 1 303 ? -6.661 4.458 -3.155 1.00 85.50 303 LEU A N 1
ATOM 2324 C CA . LEU A 1 303 ? -6.709 3.496 -2.057 1.00 85.50 303 LEU A CA 1
ATOM 2325 C C . LEU A 1 303 ? -6.729 4.149 -0.680 1.00 85.50 303 LEU A C 1
ATOM 2327 O O . LEU A 1 303 ? -7.105 3.483 0.282 1.00 85.50 303 LEU A O 1
ATOM 2331 N N . LEU A 1 304 ? -6.397 5.442 -0.578 1.00 88.44 304 LEU A N 1
ATOM 2332 C CA . LEU A 1 304 ? -6.558 6.208 0.655 1.00 88.44 304 LEU A CA 1
ATOM 2333 C C . LEU A 1 304 ? -8.026 6.339 1.076 1.00 88.44 304 LEU A C 1
ATOM 2335 O O . LEU A 1 304 ? -8.289 6.600 2.246 1.00 88.44 304 LEU A O 1
ATOM 2339 N N . VAL A 1 305 ? -8.993 6.106 0.182 1.00 84.00 305 VAL A N 1
ATOM 2340 C CA . VAL A 1 305 ? -10.419 6.114 0.545 1.00 84.00 305 VAL A CA 1
ATOM 2341 C C . VAL A 1 305 ? -10.693 5.179 1.725 1.00 84.00 305 VAL A C 1
ATOM 2343 O O . VAL A 1 305 ? -11.413 5.555 2.645 1.00 84.00 305 VAL A O 1
ATOM 2346 N N . VAL A 1 306 ? -10.071 3.997 1.763 1.00 86.19 306 VAL A N 1
ATOM 2347 C CA . VAL A 1 306 ? -10.262 3.033 2.857 1.00 86.19 306 VAL A CA 1
ATOM 2348 C C . VAL A 1 306 ? -9.764 3.575 4.210 1.00 86.19 306 VAL A C 1
ATOM 2350 O O . VAL A 1 306 ? -10.588 3.697 5.120 1.00 86.19 306 VAL A O 1
ATOM 2353 N N . PRO A 1 307 ? -8.478 3.944 4.396 1.00 93.25 307 PRO A N 1
ATOM 2354 C CA . PRO A 1 307 ? -8.002 4.500 5.663 1.00 93.25 307 PRO A CA 1
ATOM 2355 C C . PRO A 1 307 ? -8.708 5.810 6.044 1.00 93.25 307 PRO A C 1
ATOM 2357 O O . PRO A 1 307 ? -8.980 6.017 7.225 1.00 93.25 307 PRO A O 1
ATOM 2360 N N . LEU A 1 308 ? -9.081 6.663 5.082 1.00 91.06 308 LEU A N 1
ATOM 2361 C CA . LEU A 1 308 ? -9.829 7.895 5.361 1.00 91.06 308 LEU A CA 1
ATOM 2362 C C . LEU A 1 308 ? -11.236 7.609 5.903 1.00 91.06 308 LEU A C 1
ATOM 2364 O O . LEU A 1 308 ? -11.649 8.225 6.885 1.00 91.06 308 LEU A O 1
ATOM 2368 N N . LEU A 1 309 ? -11.959 6.645 5.325 1.00 87.31 309 LEU A N 1
ATOM 2369 C CA . LEU A 1 309 ? -13.262 6.219 5.844 1.00 87.31 30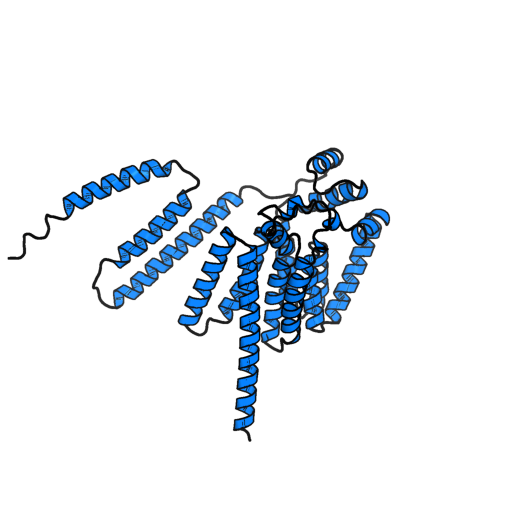9 LEU A CA 1
ATOM 2370 C C . LEU A 1 309 ? -13.142 5.579 7.230 1.00 87.31 309 LEU A C 1
ATOM 2372 O O . LEU A 1 309 ? -14.026 5.756 8.067 1.00 87.31 309 LEU A O 1
ATOM 2376 N N . MET A 1 310 ? -12.049 4.866 7.503 1.00 90.12 310 MET A N 1
ATOM 2377 C CA . MET A 1 310 ? -11.791 4.314 8.833 1.00 90.12 310 MET A CA 1
ATOM 2378 C C . MET A 1 310 ? -11.525 5.399 9.876 1.00 90.12 310 MET A C 1
ATOM 2380 O O . MET A 1 310 ? -12.081 5.323 10.972 1.00 90.12 310 MET A O 1
ATOM 2384 N N . LEU A 1 311 ? -10.730 6.418 9.536 1.00 90.69 311 LEU A N 1
ATOM 2385 C CA . LEU A 1 311 ? -10.549 7.603 10.378 1.00 90.69 311 LEU A CA 1
ATOM 2386 C C . LEU A 1 311 ? -11.900 8.280 10.624 1.00 90.69 311 LEU A C 1
ATOM 2388 O O . LEU A 1 311 ? -12.285 8.480 11.772 1.00 90.69 311 LEU A O 1
ATOM 2392 N N . TYR A 1 312 ? -12.682 8.523 9.573 1.00 90.00 312 TYR A N 1
ATOM 2393 C CA . TYR A 1 312 ? -14.020 9.102 9.696 1.00 90.00 312 TYR A CA 1
ATOM 2394 C C . TYR A 1 312 ? -14.933 8.304 10.643 1.00 90.00 312 TYR A C 1
ATOM 2396 O O . TYR A 1 312 ? -15.555 8.875 11.537 1.00 90.00 312 TYR A O 1
ATOM 2404 N N . GLN A 1 313 ? -14.984 6.975 10.504 1.00 88.88 313 GLN A N 1
ATOM 2405 C CA . GLN A 1 313 ? -15.773 6.115 11.393 1.00 88.88 313 GLN A CA 1
ATOM 2406 C C . GLN A 1 313 ? -15.267 6.118 12.841 1.00 88.88 313 GLN A C 1
ATOM 2408 O O . GLN A 1 313 ? -16.074 5.954 13.756 1.00 88.88 313 GLN A O 1
ATOM 2413 N N . GLY A 1 314 ? -13.958 6.277 13.051 1.00 86.38 314 GLY A N 1
ATOM 2414 C CA . GLY A 1 314 ? -13.337 6.328 14.375 1.00 86.38 314 GLY A CA 1
ATOM 2415 C C . GLY A 1 314 ? -13.586 7.630 15.142 1.00 86.38 314 GLY A C 1
ATOM 2416 O O . GLY A 1 314 ? -13.547 7.604 16.365 1.00 86.38 314 GLY A O 1
ATOM 2417 N N . TYR A 1 315 ? -13.876 8.734 14.446 1.00 85.44 315 TYR A N 1
ATOM 2418 C CA . TYR A 1 315 ? -14.007 10.085 15.015 1.00 85.44 315 TYR A CA 1
ATOM 2419 C C . TYR A 1 315 ? -15.428 10.668 14.875 1.00 85.44 315 TYR A C 1
ATOM 2421 O O . TYR A 1 315 ? -15.608 11.878 14.794 1.00 85.44 315 TYR A O 1
ATOM 2429 N N . ARG A 1 316 ? -16.472 9.831 14.824 1.00 84.69 316 ARG A N 1
ATOM 2430 C CA . ARG A 1 316 ? -17.865 10.297 14.635 1.00 84.69 316 ARG A CA 1
ATOM 2431 C C . ARG A 1 316 ? -18.662 10.524 15.925 1.00 84.69 316 ARG A C 1
ATOM 2433 O O . ARG A 1 316 ? -19.875 10.694 15.848 1.00 84.69 316 ARG A O 1
ATOM 2440 N N . GLU A 1 317 ? -18.023 10.478 17.094 1.00 87.00 317 GLU A N 1
ATOM 2441 C CA . GLU A 1 317 ? -18.728 10.559 18.384 1.00 87.00 317 GLU A CA 1
ATOM 2442 C C . GLU A 1 317 ? -19.246 11.969 18.684 1.00 87.00 317 GLU A C 1
ATOM 2444 O O . GLU A 1 317 ? -20.363 12.123 19.179 1.00 87.00 317 GLU A O 1
ATOM 2449 N N . THR A 1 318 ? -18.482 13.010 18.332 1.00 87.56 318 THR A N 1
ATOM 2450 C CA . THR A 1 318 ? -18.887 14.404 18.547 1.00 87.56 318 THR A CA 1
ATOM 2451 C C . THR A 1 318 ? -18.926 15.208 17.247 1.00 87.56 318 THR A C 1
ATOM 2453 O O . THR A 1 318 ? -18.230 14.924 16.271 1.00 87.56 318 THR A O 1
ATOM 2456 N N . ARG A 1 319 ? -19.721 16.290 17.230 1.00 87.06 319 ARG A N 1
ATOM 2457 C CA . ARG A 1 319 ? -19.775 17.229 16.092 1.00 87.06 319 ARG A CA 1
ATOM 2458 C C . ARG A 1 319 ? -18.416 17.882 15.812 1.00 87.06 319 ARG A C 1
ATOM 2460 O O . ARG A 1 319 ? -18.118 18.194 14.661 1.00 87.06 319 ARG A O 1
ATOM 2467 N N . ARG A 1 320 ? -17.616 18.107 16.860 1.00 89.81 320 ARG A N 1
ATOM 2468 C CA . ARG A 1 320 ? -16.266 18.667 16.744 1.00 89.81 320 ARG A CA 1
ATOM 2469 C C . ARG A 1 320 ? -15.345 17.690 16.018 1.00 89.81 320 ARG A C 1
ATOM 2471 O O . ARG A 1 320 ? -14.673 18.102 15.079 1.00 89.81 320 ARG A O 1
ATOM 2478 N N . ASP A 1 321 ? -15.366 16.419 16.403 1.00 88.56 321 ASP A N 1
ATOM 2479 C CA . ASP A 1 321 ? -14.528 15.384 15.790 1.00 88.56 321 ASP A CA 1
ATOM 2480 C C . ASP A 1 321 ? -14.900 15.165 14.321 1.00 88.56 321 ASP A C 1
ATOM 2482 O O . ASP A 1 321 ? -14.021 15.110 13.460 1.00 88.56 321 ASP A O 1
ATOM 2486 N N . LEU A 1 322 ? -16.202 15.182 14.015 1.00 88.06 322 LEU A N 1
ATOM 2487 C CA . LEU A 1 322 ? -16.704 15.116 12.646 1.00 88.06 322 LEU A CA 1
ATOM 2488 C C . LEU A 1 322 ? -16.182 16.272 11.776 1.00 88.06 322 LEU A C 1
ATOM 2490 O O . LEU A 1 322 ? -15.782 16.059 10.630 1.00 88.06 322 LEU A O 1
ATOM 2494 N N . LEU A 1 323 ? -16.182 17.499 12.307 1.00 88.50 323 LEU A N 1
ATOM 2495 C CA . LEU A 1 323 ? -15.642 18.663 11.602 1.00 88.50 323 LEU A CA 1
ATOM 2496 C C . LEU A 1 323 ? -14.130 18.520 11.388 1.00 88.50 323 LEU A C 1
ATOM 2498 O O . LEU A 1 323 ? -13.657 18.735 10.275 1.00 88.50 323 LEU A O 1
ATOM 2502 N N . LEU A 1 324 ? -13.384 18.119 12.422 1.00 89.12 324 LEU A N 1
ATOM 2503 C CA . LEU A 1 324 ? -11.932 17.932 12.350 1.00 89.12 324 LEU A CA 1
ATOM 2504 C C . LEU A 1 324 ? -11.542 16.872 11.316 1.00 89.12 324 LEU A C 1
ATOM 2506 O O . LEU A 1 324 ? -10.698 17.143 10.463 1.00 89.12 324 LEU A O 1
ATOM 2510 N N . VAL A 1 325 ? -12.180 15.698 11.332 1.00 89.88 325 VAL A N 1
ATOM 2511 C CA . VAL A 1 325 ? -11.871 14.631 10.368 1.00 89.88 325 VAL A CA 1
ATOM 2512 C C . VAL A 1 325 ? -12.283 15.014 8.945 1.00 89.88 325 VAL A C 1
ATOM 2514 O O . VAL A 1 325 ? -11.579 14.683 7.996 1.00 89.88 325 VAL A O 1
ATOM 2517 N N . SER A 1 326 ? -13.366 15.781 8.778 1.00 86.06 326 SER A N 1
ATOM 2518 C CA . SER A 1 326 ? -13.777 16.290 7.462 1.00 86.06 326 SER A CA 1
ATOM 2519 C C . SER A 1 326 ? -12.779 17.313 6.912 1.00 86.06 326 SER A C 1
ATOM 2521 O O . SER A 1 326 ? -12.415 17.241 5.739 1.00 86.06 326 SER A O 1
ATOM 2523 N N . MET A 1 327 ? -12.288 18.228 7.757 1.00 88.88 327 MET A N 1
ATOM 2524 C CA . MET A 1 327 ? -11.229 19.174 7.382 1.00 88.88 327 MET A CA 1
ATOM 2525 C C . MET A 1 327 ? -9.922 18.451 7.049 1.00 88.88 327 MET A C 1
ATOM 2527 O O . MET A 1 327 ? -9.269 18.801 6.070 1.00 88.88 327 MET A O 1
ATOM 2531 N N . PHE A 1 328 ? -9.567 17.414 7.811 1.00 91.69 328 PHE A N 1
ATOM 2532 C CA . PHE A 1 328 ? -8.409 16.571 7.520 1.00 91.69 328 PHE A CA 1
ATOM 2533 C C . PHE A 1 328 ? -8.535 15.885 6.154 1.00 91.69 328 PHE A C 1
ATOM 2535 O O . PHE A 1 328 ? -7.619 15.970 5.341 1.00 91.69 328 PHE A O 1
ATOM 2542 N N . ILE A 1 329 ? -9.681 15.260 5.861 1.00 87.50 329 ILE A N 1
ATOM 2543 C CA . ILE A 1 329 ? -9.944 14.632 4.558 1.00 87.50 329 ILE A CA 1
ATOM 2544 C C . ILE A 1 329 ? -9.832 15.668 3.432 1.00 87.50 329 ILE A C 1
ATOM 2546 O O . ILE A 1 329 ? -9.157 15.413 2.437 1.00 87.50 329 ILE A O 1
ATOM 2550 N N . ALA A 1 330 ? -10.431 16.851 3.593 1.00 83.56 330 ALA A N 1
ATOM 2551 C CA . ALA A 1 330 ? -10.325 17.927 2.609 1.00 83.56 330 ALA A CA 1
ATOM 2552 C C . ALA A 1 330 ? -8.865 18.361 2.385 1.00 83.56 330 ALA A C 1
ATOM 2554 O O . ALA A 1 330 ? -8.439 18.500 1.240 1.00 83.56 330 ALA A O 1
ATOM 2555 N N . ALA A 1 331 ? -8.079 18.503 3.456 1.00 88.94 331 ALA A N 1
ATOM 2556 C CA . ALA A 1 331 ? -6.657 18.824 3.371 1.00 88.94 331 ALA A CA 1
ATOM 2557 C C . ALA A 1 331 ? -5.863 17.739 2.628 1.00 88.94 331 ALA A C 1
ATOM 2559 O O . ALA A 1 331 ? -5.014 18.073 1.807 1.00 88.94 331 ALA A O 1
ATOM 2560 N N . VAL A 1 332 ? -6.168 16.455 2.849 1.00 90.00 332 VAL A N 1
ATOM 2561 C CA . VAL A 1 332 ? -5.563 15.336 2.105 1.00 90.00 332 VAL A CA 1
ATOM 2562 C C . VAL A 1 332 ? -5.878 15.441 0.611 1.00 90.00 332 VAL A C 1
ATOM 2564 O O . VAL A 1 332 ? -4.965 15.315 -0.200 1.00 90.00 332 VAL A O 1
ATOM 2567 N N . PHE A 1 333 ? -7.129 15.723 0.232 1.00 86.44 333 PHE A N 1
ATOM 2568 C CA . PHE A 1 333 ? -7.507 15.895 -1.177 1.00 86.44 333 PHE A CA 1
ATOM 2569 C C . PHE A 1 333 ? -6.822 17.096 -1.834 1.00 86.44 333 PHE A C 1
ATOM 2571 O O . PHE A 1 333 ? -6.352 16.979 -2.962 1.00 86.44 333 PHE A O 1
ATOM 2578 N N . ILE A 1 334 ? -6.725 18.228 -1.130 1.00 85.56 334 ILE A N 1
ATOM 2579 C CA . ILE A 1 334 ? -5.982 19.398 -1.616 1.00 85.56 334 ILE A CA 1
ATOM 2580 C C . ILE A 1 334 ? -4.508 19.027 -1.796 1.00 85.56 334 ILE A C 1
ATOM 2582 O O . ILE A 1 334 ? -3.936 19.272 -2.852 1.00 85.56 334 ILE A O 1
ATOM 2586 N N . LEU A 1 335 ? -3.902 18.381 -0.798 1.00 87.69 335 LEU A N 1
ATOM 2587 C CA . LEU A 1 335 ? -2.497 17.986 -0.831 1.00 87.69 335 LEU A CA 1
ATOM 2588 C C . LEU A 1 335 ? -2.203 16.971 -1.942 1.00 87.69 335 LEU A C 1
ATOM 2590 O O . LEU A 1 335 ? -1.132 17.043 -2.532 1.00 87.69 335 LEU A O 1
ATOM 2594 N N . MET A 1 336 ? -3.140 16.079 -2.279 1.00 87.06 336 MET A N 1
ATOM 2595 C CA . MET A 1 336 ? -2.988 15.123 -3.383 1.00 87.06 336 MET A CA 1
ATOM 2596 C C . MET A 1 336 ? -2.784 15.789 -4.749 1.00 87.06 336 MET A C 1
ATOM 2598 O O . MET A 1 336 ? -2.080 15.218 -5.580 1.00 87.06 336 MET A O 1
ATOM 2602 N N . GLU A 1 337 ? -3.367 16.968 -4.983 1.00 86.12 337 GLU A N 1
ATOM 2603 C CA . GLU A 1 337 ? -3.187 17.719 -6.238 1.00 86.12 337 GLU A CA 1
ATOM 2604 C C . GLU A 1 337 ? -1.764 18.305 -6.355 1.00 86.12 337 GLU A C 1
ATOM 2606 O O . GLU A 1 337 ? -1.270 18.505 -7.461 1.00 86.12 337 GLU A O 1
ATOM 2611 N N . TYR A 1 338 ? -1.073 18.530 -5.229 1.00 88.31 338 TYR A N 1
ATOM 2612 C CA . TYR A 1 338 ? 0.302 19.053 -5.206 1.00 88.31 338 TYR A CA 1
ATOM 2613 C C . TYR A 1 338 ? 1.363 17.955 -5.047 1.00 88.31 338 TYR A C 1
ATOM 2615 O O . TYR A 1 338 ? 2.409 17.988 -5.691 1.00 88.31 338 TYR A O 1
ATOM 2623 N N . SER A 1 339 ? 1.117 16.996 -4.156 1.00 93.00 339 SER A N 1
ATOM 2624 C CA . SER A 1 339 ? 2.039 15.925 -3.782 1.00 93.00 339 SER A CA 1
ATOM 2625 C C . SER A 1 339 ? 1.256 14.745 -3.205 1.00 93.00 339 SER A C 1
ATOM 2627 O O . SER A 1 339 ? 0.935 14.697 -2.011 1.00 93.00 339 SER A O 1
ATOM 2629 N N . ALA A 1 340 ? 0.965 13.751 -4.047 1.00 92.19 340 ALA A N 1
ATOM 2630 C CA . ALA A 1 340 ? 0.296 12.533 -3.595 1.00 92.19 340 ALA A CA 1
ATOM 2631 C C . ALA A 1 340 ? 1.143 11.767 -2.563 1.00 92.19 340 ALA A C 1
ATOM 2633 O O . ALA A 1 340 ? 0.584 11.162 -1.653 1.00 92.19 340 ALA A O 1
ATOM 2634 N N . PHE A 1 341 ? 2.478 11.847 -2.638 1.00 94.94 341 PHE A N 1
ATOM 2635 C CA . PHE A 1 341 ? 3.372 11.312 -1.611 1.00 94.94 341 PHE A CA 1
ATOM 2636 C C . PHE A 1 341 ? 3.107 11.957 -0.246 1.00 94.94 341 PHE A C 1
ATOM 2638 O O . PHE A 1 341 ? 2.895 11.249 0.737 1.00 94.94 341 PHE A O 1
ATOM 2645 N N . SER A 1 342 ? 3.062 13.292 -0.180 1.00 95.50 342 SER A N 1
ATOM 2646 C CA . SER A 1 342 ? 2.803 14.015 1.072 1.00 95.50 342 SER A CA 1
ATOM 2647 C C . SER A 1 342 ? 1.413 13.699 1.625 1.00 95.50 342 SER A C 1
ATOM 2649 O O . SER A 1 342 ? 1.262 13.530 2.833 1.00 95.50 342 SER A O 1
ATOM 2651 N N . ALA A 1 343 ? 0.412 13.548 0.755 1.00 94.31 343 ALA A N 1
ATOM 2652 C CA . ALA A 1 343 ? -0.920 13.103 1.150 1.00 94.31 343 ALA A CA 1
ATOM 2653 C C . ALA A 1 343 ? -0.912 11.671 1.717 1.00 94.31 343 ALA A C 1
ATOM 2655 O O . ALA A 1 343 ? -1.451 11.442 2.800 1.00 94.31 343 ALA A O 1
ATOM 2656 N N . ASN A 1 344 ? -0.252 10.722 1.043 1.00 95.81 344 ASN A N 1
ATOM 2657 C CA . ASN A 1 344 ? -0.094 9.346 1.526 1.00 95.81 344 ASN A CA 1
ATOM 2658 C C . ASN A 1 344 ? 0.608 9.316 2.896 1.00 95.81 344 ASN A C 1
ATOM 2660 O O . ASN A 1 344 ? 0.169 8.596 3.794 1.00 95.81 344 ASN A O 1
ATOM 2664 N N . LEU A 1 345 ? 1.660 10.122 3.072 1.00 96.94 345 LEU A N 1
ATOM 2665 C CA . LEU A 1 345 ? 2.433 10.210 4.312 1.00 96.94 345 LEU A CA 1
ATOM 2666 C C . LEU A 1 345 ? 1.608 10.809 5.454 1.00 96.94 345 LEU A C 1
ATOM 2668 O O . LEU A 1 345 ? 1.645 10.300 6.573 1.00 96.94 345 LEU A O 1
ATOM 2672 N N . LEU A 1 346 ? 0.827 11.852 5.168 1.00 96.69 346 LEU A N 1
ATOM 2673 C CA . LEU A 1 346 ? -0.073 12.473 6.135 1.00 96.69 346 LEU A CA 1
ATOM 2674 C C . LEU A 1 346 ? -1.143 11.484 6.621 1.00 96.69 346 LEU A C 1
ATOM 2676 O O . LEU A 1 346 ? -1.391 11.386 7.823 1.00 96.69 346 LEU A O 1
ATOM 2680 N N . VAL A 1 347 ? -1.748 10.716 5.709 1.00 96.94 347 VAL A N 1
ATOM 2681 C CA . VAL A 1 347 ? -2.731 9.683 6.077 1.00 96.94 347 VAL A CA 1
ATOM 2682 C C . VAL A 1 347 ? -2.075 8.539 6.846 1.00 96.94 347 VAL A C 1
ATOM 2684 O O . VAL A 1 347 ? -2.636 8.100 7.848 1.00 96.94 347 VAL A O 1
ATOM 2687 N N . TRP A 1 348 ? -0.886 8.086 6.439 1.00 97.69 348 TRP A N 1
ATOM 2688 C CA . TRP A 1 348 ? -0.109 7.092 7.187 1.00 97.69 348 TRP A CA 1
ATOM 2689 C C . TRP A 1 348 ? 0.139 7.546 8.633 1.00 97.69 348 TRP A C 1
ATOM 2691 O O . TRP A 1 348 ? -0.178 6.815 9.572 1.00 97.69 348 TRP A O 1
ATOM 2701 N N . ALA A 1 349 ? 0.619 8.779 8.824 1.00 97.56 349 ALA A N 1
ATOM 2702 C CA . ALA A 1 349 ? 0.896 9.336 10.145 1.00 97.56 349 ALA A CA 1
ATOM 2703 C C . ALA A 1 349 ? -0.373 9.436 11.006 1.00 97.56 349 ALA A C 1
ATOM 2705 O O . ALA A 1 349 ? -0.352 9.059 12.179 1.00 97.56 349 ALA A O 1
ATOM 2706 N N . ALA A 1 350 ? -1.491 9.880 10.421 1.00 96.62 350 ALA A N 1
ATOM 2707 C CA . ALA A 1 350 ? -2.777 9.937 11.112 1.00 96.62 350 ALA A CA 1
ATOM 2708 C C . ALA A 1 350 ? -3.254 8.543 11.548 1.00 96.62 350 ALA A C 1
ATOM 2710 O O . ALA A 1 350 ? -3.638 8.363 12.701 1.00 96.62 350 ALA A O 1
ATOM 2711 N N . VAL A 1 351 ? -3.172 7.540 10.668 1.00 96.31 351 VAL A N 1
ATOM 2712 C CA . VAL A 1 351 ? -3.547 6.152 10.987 1.00 96.31 351 VAL A CA 1
ATOM 2713 C C . VAL A 1 351 ? -2.689 5.595 12.126 1.00 96.31 351 VAL A C 1
ATOM 2715 O O . VAL A 1 351 ? -3.240 5.042 13.079 1.00 96.31 351 VAL A O 1
ATOM 2718 N N . ILE A 1 352 ? -1.363 5.760 12.064 1.00 96.38 352 ILE A N 1
ATOM 2719 C CA . ILE A 1 352 ? -0.443 5.317 13.123 1.00 96.38 352 ILE A CA 1
ATOM 2720 C C . ILE A 1 352 ? -0.765 6.015 14.450 1.00 96.38 352 ILE A C 1
ATOM 2722 O O . ILE A 1 352 ? -0.921 5.347 15.475 1.00 96.38 352 ILE A O 1
ATOM 2726 N N . GLY A 1 353 ? -0.930 7.340 14.430 1.00 95.19 353 GLY A N 1
ATOM 2727 C CA . GLY A 1 353 ? -1.257 8.132 15.615 1.00 95.19 353 GLY A CA 1
ATOM 2728 C C . GLY A 1 353 ? -2.578 7.711 16.260 1.00 95.19 353 GLY A C 1
ATOM 2729 O O . GLY A 1 353 ? -2.633 7.512 17.474 1.00 95.19 353 GLY A O 1
ATOM 2730 N N . THR A 1 354 ? -3.626 7.496 15.460 1.00 94.00 354 THR A N 1
ATOM 2731 C CA . THR A 1 354 ? -4.922 7.005 15.952 1.00 94.00 354 THR A CA 1
ATOM 2732 C C . THR A 1 354 ? -4.803 5.619 16.585 1.00 94.00 354 THR A C 1
ATOM 2734 O O . THR A 1 354 ? -5.408 5.390 17.631 1.00 94.00 354 THR A O 1
ATOM 2737 N N . CYS A 1 355 ? -4.015 4.706 16.005 1.00 92.88 355 CYS A N 1
ATOM 2738 C CA . CYS A 1 355 ? -3.803 3.373 16.581 1.00 92.88 355 CYS A CA 1
ATOM 2739 C C . CYS A 1 355 ? -3.135 3.453 17.958 1.00 92.88 355 CYS A C 1
ATOM 2741 O O . CYS A 1 355 ? -3.657 2.903 18.926 1.00 92.88 355 CYS A O 1
ATOM 2743 N N . LEU A 1 356 ? -2.027 4.192 18.058 1.00 92.56 356 LEU A N 1
ATOM 2744 C CA . LEU A 1 356 ? -1.282 4.355 19.309 1.00 92.56 356 LEU A CA 1
ATOM 2745 C C . LEU A 1 356 ? -2.122 5.035 20.399 1.00 92.56 356 LEU A C 1
ATOM 2747 O O . LEU A 1 356 ? -2.087 4.631 21.561 1.00 92.56 356 LEU A O 1
ATOM 2751 N N . TRP A 1 357 ? -2.908 6.046 20.023 1.00 92.31 357 TRP A N 1
ATOM 2752 C CA . TRP A 1 357 ? -3.815 6.736 20.938 1.00 92.31 357 TRP A CA 1
ATOM 2753 C C . TRP A 1 357 ? -4.910 5.809 21.478 1.00 92.31 357 TRP A C 1
ATOM 2755 O O . TRP A 1 357 ? -5.159 5.774 22.684 1.00 92.31 357 TRP A O 1
ATOM 2765 N N . GLN A 1 358 ? -5.550 5.032 20.599 1.00 90.38 358 GLN A N 1
ATOM 2766 C CA . GLN A 1 358 ? -6.604 4.095 20.991 1.00 90.38 358 GLN A CA 1
ATOM 2767 C C . GLN A 1 358 ? -6.080 2.977 21.900 1.00 90.38 358 GLN A C 1
ATOM 2769 O O . GLN A 1 358 ? -6.726 2.667 22.902 1.00 90.38 358 GLN A O 1
ATOM 2774 N N . ASP A 1 359 ? -4.907 2.416 21.595 1.00 87.50 359 ASP A N 1
ATOM 2775 C CA . ASP A 1 359 ? -4.282 1.382 22.427 1.00 87.50 359 ASP A CA 1
ATOM 2776 C C . ASP A 1 359 ? -3.952 1.922 23.829 1.00 87.50 359 ASP A C 1
ATOM 2778 O O . ASP A 1 359 ? -4.225 1.259 24.834 1.00 87.50 359 ASP A O 1
ATOM 2782 N N . ARG A 1 360 ? -3.441 3.158 23.925 1.00 90.44 360 ARG A N 1
ATOM 2783 C CA . ARG A 1 360 ? -3.177 3.816 25.214 1.00 90.44 360 ARG A CA 1
ATOM 2784 C C . ARG A 1 360 ? -4.452 3.989 26.043 1.00 90.44 360 ARG A C 1
ATOM 2786 O O . ARG A 1 360 ? -4.467 3.605 27.212 1.00 90.44 360 ARG A O 1
ATOM 2793 N N . LEU A 1 361 ? -5.522 4.515 25.446 1.00 88.75 361 LEU A N 1
ATOM 2794 C CA . LEU A 1 361 ? -6.807 4.686 26.134 1.00 88.75 361 LEU A CA 1
ATOM 2795 C C . LEU A 1 361 ? -7.369 3.351 26.641 1.00 88.75 361 LEU A C 1
ATOM 2797 O O . LEU A 1 361 ? -7.887 3.273 27.755 1.00 88.75 361 LEU A O 1
ATOM 2801 N N . ALA A 1 362 ? -7.245 2.281 25.852 1.00 87.69 362 ALA A N 1
ATOM 2802 C CA . ALA A 1 362 ? -7.701 0.954 26.256 1.00 87.69 362 ALA A CA 1
ATOM 2803 C C . ALA A 1 362 ? -6.937 0.425 27.485 1.00 87.69 362 ALA A C 1
ATOM 2805 O O . ALA A 1 362 ? -7.541 -0.178 28.383 1.00 87.69 362 ALA A O 1
ATOM 2806 N N . LEU A 1 363 ? -5.625 0.672 27.555 1.00 89.25 363 LEU A N 1
ATOM 2807 C CA . LEU A 1 363 ? -4.797 0.313 28.708 1.00 89.25 363 LEU A CA 1
ATOM 2808 C C . LEU A 1 363 ? -5.186 1.115 29.956 1.00 89.25 363 LEU A C 1
ATOM 2810 O O . LEU A 1 363 ? -5.386 0.516 31.015 1.00 89.25 363 LEU A O 1
ATOM 2814 N N . GLU A 1 364 ? -5.366 2.431 29.827 1.00 92.25 364 GLU A N 1
ATOM 2815 C CA . GLU A 1 364 ? -5.774 3.313 30.931 1.00 92.25 364 GLU A CA 1
ATOM 2816 C C . GLU A 1 364 ? -7.150 2.914 31.496 1.00 92.25 364 GLU A C 1
ATOM 2818 O O . GLU A 1 364 ? -7.312 2.772 32.710 1.00 92.25 364 GLU A O 1
ATOM 2823 N N . LEU A 1 365 ? -8.126 2.615 30.631 1.00 91.62 365 LEU A N 1
ATOM 2824 C CA . LEU A 1 365 ? -9.452 2.143 31.048 1.00 91.62 365 LEU A CA 1
ATOM 2825 C C . LEU A 1 365 ? -9.405 0.774 31.737 1.00 91.62 365 LEU A C 1
ATOM 2827 O O . LEU A 1 365 ? -10.156 0.524 32.682 1.00 91.62 365 LEU A O 1
ATOM 2831 N N . THR A 1 366 ? -8.535 -0.126 31.278 1.00 92.06 366 THR A N 1
ATOM 2832 C CA . THR A 1 366 ? -8.366 -1.450 31.896 1.00 92.06 366 THR A CA 1
ATOM 2833 C C . THR A 1 366 ? -7.715 -1.333 33.273 1.00 92.06 366 THR A C 1
ATOM 2835 O O . THR A 1 366 ? -8.152 -2.002 34.211 1.00 92.06 366 THR A O 1
ATOM 2838 N N . ALA A 1 367 ? -6.715 -0.461 33.419 1.00 93.50 367 ALA A N 1
ATOM 2839 C CA . ALA A 1 367 ? -6.079 -0.172 34.700 1.00 93.50 367 ALA A CA 1
ATOM 2840 C C . ALA A 1 367 ? -7.076 0.442 35.697 1.00 93.50 367 ALA A C 1
ATOM 2842 O O . ALA A 1 367 ? -7.205 -0.060 36.812 1.00 93.50 367 ALA A O 1
ATOM 2843 N N . ALA A 1 368 ? -7.861 1.437 35.269 1.00 94.81 368 ALA A N 1
ATOM 2844 C CA . ALA A 1 368 ? -8.875 2.085 36.104 1.00 94.81 368 ALA A CA 1
ATOM 2845 C C . ALA A 1 368 ? -10.008 1.139 36.547 1.00 94.81 368 ALA A C 1
ATOM 2847 O O . ALA A 1 368 ? -10.586 1.314 37.618 1.00 94.81 368 ALA A O 1
ATOM 2848 N N . LYS A 1 369 ? -10.348 0.122 35.743 1.00 94.44 369 LYS A N 1
ATOM 2849 C CA . LYS A 1 369 ? -11.311 -0.916 36.150 1.00 94.44 369 LYS A CA 1
ATOM 2850 C C . LYS A 1 369 ? -10.745 -1.843 37.225 1.00 94.44 369 LYS A C 1
ATOM 2852 O O . LYS A 1 369 ? -11.490 -2.235 38.114 1.00 94.44 369 LYS A O 1
ATOM 2857 N N . ARG A 1 370 ? -9.452 -2.180 37.167 1.00 95.94 370 ARG A N 1
ATOM 2858 C CA . ARG A 1 370 ? -8.804 -3.044 38.171 1.00 95.94 370 ARG A CA 1
ATOM 2859 C C . ARG A 1 370 ? -8.722 -2.374 39.541 1.00 95.94 370 ARG A C 1
ATOM 2861 O O . ARG A 1 370 ? -8.931 -3.049 40.538 1.00 95.94 370 ARG A O 1
ATOM 2868 N N . THR A 1 371 ? -8.489 -1.064 39.589 1.00 96.81 371 THR A N 1
ATOM 2869 C CA . THR A 1 371 ? -8.399 -0.310 40.851 1.00 96.81 371 THR A CA 1
ATOM 2870 C C . THR A 1 371 ? -9.742 -0.042 41.531 1.00 96.81 371 THR A C 1
ATOM 2872 O O . THR A 1 371 ? -9.739 0.370 42.677 1.00 96.81 371 THR A O 1
ATOM 2875 N N . ARG A 1 372 ? -10.884 -0.239 40.854 1.00 94.75 372 ARG A N 1
ATOM 2876 C CA . ARG A 1 372 ? -12.226 -0.095 41.462 1.00 94.75 372 ARG A CA 1
ATOM 2877 C C . ARG A 1 372 ? -12.779 -1.384 42.070 1.00 94.75 372 ARG A C 1
ATOM 2879 O O . ARG A 1 372 ? -13.804 -1.335 42.737 1.00 94.75 372 ARG A O 1
ATOM 2886 N N . VAL A 1 373 ? -12.184 -2.527 41.733 1.00 92.56 373 VAL A N 1
ATOM 2887 C CA . VAL A 1 373 ? -12.624 -3.852 42.203 1.00 92.56 373 VAL A CA 1
ATOM 2888 C C . VAL A 1 373 ? -11.793 -4.321 43.402 1.00 92.56 373 VAL A C 1
ATOM 2890 O O . VAL A 1 373 ? -12.268 -5.153 44.168 1.00 92.56 373 VAL A O 1
ATOM 2893 N N . ALA A 1 374 ? -10.577 -3.791 43.548 1.00 81.81 374 ALA A N 1
ATOM 2894 C CA . ALA A 1 374 ? -9.772 -3.888 44.762 1.00 81.81 374 ALA A CA 1
ATOM 2895 C C . ALA A 1 374 ? -10.193 -2.793 45.744 1.00 81.81 374 ALA A C 1
ATOM 2897 O O . ALA A 1 374 ? -10.187 -3.085 46.959 1.00 81.81 374 ALA A O 1
#

Secondary structure (DSSP, 8-state):
--SSSSSTTHHHHHHHHHHHHHHHHHHTT-TTTHHHHHHHHHHHHHHHHHHS----THHHHHHHHHHHHHHHHHHHHHHHHHHHHHTT----HHHHHHHHHHHHHHTT--TT-HHHHHHHHHHS-------SHHHHHHHHHHHHHHHTTTSTTHHHHHHHHHHH-GGGHHHHHHHHHTT-HHHHHHHHHHHHHHHHHHHHHHHHHHHHHHHHS-GGGG--THHHHSTTB-SHHHHHHHHHT---SSS-GGG-HHHHHHHHHHHHHHHHHHHH--GGGGGGHHHHHHHHHHHH-TT-BGGGGGGGHHHHHHHHHHT-SSHHHHHHHHHHHHHHHHHHHH-HHHHHHHHHHHHHHHHHHHHHHHHHHHHHHHTTT-

Foldseek 3Di:
DPDPPPPPPPVVVVVVVVVVVVVVVVVVVDPVCVLVVLVVVLVVVLVVVPPDDPDDDVVVVVNVVVNVVSVVCSVVVVVVVVVVVVPPDDDDPQCLLVVLVLVCLVVVHQSPDPVSSVVSVVVDDDPDDDDDCLVVQLVVLLVVLVVCVQPLCVLLSLLSNCVSPVLSVLSVVLCVLVVVVSNVVSNVVNNVVVLVVCCVPVNDVSSVCVVPVPSLQSPDPVLLCDLQAQEQLSVVCVVVVDPCVPDRSCPPVVLVVVLVVLCCLLVVLCNVDDDPRVSLNVLSSLLNSLHHPRRNGLVSLVSNVVLLVVCCVLQVPDPVSNVVSVVLVVVLVVVSVVHSNVSSVSSNVVSSVSSVVVVVVVVVVVVVVVVVVD

Sequence (374 aa):
MIENSARGNWENLGIMAAACGVTVTGLLLMKEMAPRILLLGALLWVALAGTGASSPASGRRARAAVLGLGLGIAVIASYWLRWSVRFIGPDEWDFLCFYLNGQVAAHGLNFYDRGVFAEVFRQISIPYAPSRGFVNGYVNLTFLFWHERERPRAGLWAVLAVFVKPVMGVLLIDLLARRQWRGLSVAAGAALALGAATLSVFGAPVFMSYLFDNPTLRVAPRLYMQPVNQSLIATLIRALGHDSSAAPALANPIFLVTGGLLSLVSFGVLLTLRGVHRRWGMAILTTYALLIYPQTLHHYSVLLVVPLLMLYQGYRETRRDLLLVSMFIAAVFILMEYSAFSANLLVWAAVIGTCLWQDRLALELTAAKRTRVA

pLDDT: mean 76.74, std 19.11, range [38.06, 98.12]